Protein AF-A0A9D4VR54-F1 (afdb_monomer)

Nearest PDB structures (foldseek):
  7tm3-assembly1_7  TM=8.070E-01  e=7.022E-15  Canis lupus
  9c7v-assembly1_A  TM=7.787E-01  e=5.563E-13  Homo sapiens
  3uem-assembly1_A  TM=4.764E-01  e=2.485E+00  Homo sapiens
  3l49-assembly1_A  TM=5.455E-01  e=5.885E+00  Cereibacter sphaeroides 2.4.1
  6i7s-assembly2_B  TM=2.373E-01  e=6.819E-01  Homo sapiens

pLDDT: mean 86.11, std 10.99, range [38.94, 96.62]

Radius of gyration: 39.96 Å; Cα contacts (8 Å, |Δi|>4): 279; chains: 1; bounding box: 130×47×111 Å

InterPro domains:
  IPR016574 Nicalin [PTHR31826] (1-289)

Structure (mmCIF, N/CA/C/O backbone):
data_AF-A0A9D4VR54-F1
#
_entry.id   AF-A0A9D4VR54-F1
#
loop_
_atom_site.group_PDB
_atom_site.id
_atom_site.type_symbol
_atom_site.label_atom_id
_atom_site.label_alt_id
_atom_site.label_comp_id
_atom_site.label_asym_id
_atom_site.label_entity_id
_atom_site.label_seq_id
_atom_site.pdbx_PDB_ins_code
_atom_site.Cartn_x
_atom_site.Cartn_y
_atom_site.Cartn_z
_atom_site.occupancy
_atom_site.B_iso_or_equiv
_atom_site.auth_seq_id
_atom_site.auth_comp_id
_atom_site.auth_asym_id
_atom_site.auth_atom_id
_atom_site.pdbx_PDB_model_num
ATOM 1 N N . MET A 1 1 ? -17.770 -5.755 7.323 1.00 88.00 1 MET A N 1
ATOM 2 C CA . MET A 1 1 ? -16.325 -5.461 7.198 1.00 88.00 1 MET A CA 1
ATOM 3 C C . MET A 1 1 ? -15.959 -5.575 5.731 1.00 88.00 1 MET A C 1
ATOM 5 O O . MET A 1 1 ? -16.473 -6.475 5.082 1.00 88.00 1 MET A O 1
ATOM 9 N N . LEU A 1 2 ? -15.144 -4.661 5.207 1.00 91.94 2 LEU A N 1
ATOM 10 C CA . LEU A 1 2 ? -14.719 -4.661 3.807 1.00 91.94 2 LEU A CA 1
ATOM 11 C C . LEU A 1 2 ? -13.195 -4.563 3.754 1.00 91.94 2 LEU A C 1
ATOM 13 O O . LEU A 1 2 ? -12.615 -3.717 4.433 1.00 91.94 2 LEU A O 1
ATOM 17 N N . PHE A 1 3 ? -12.570 -5.419 2.950 1.00 93.44 3 PHE A N 1
ATOM 18 C CA . PHE A 1 3 ? -11.137 -5.380 2.678 1.00 93.44 3 PHE A CA 1
ATOM 19 C C . PHE A 1 3 ? -10.912 -4.767 1.298 1.00 93.44 3 PHE A C 1
ATOM 21 O O . PHE A 1 3 ? -11.533 -5.181 0.322 1.00 93.44 3 PHE A O 1
ATOM 28 N N . GLY A 1 4 ? -10.043 -3.761 1.224 1.00 92.56 4 GLY A N 1
ATOM 29 C CA . GLY A 1 4 ? -9.719 -3.070 -0.019 1.00 92.56 4 GLY A CA 1
ATOM 30 C C . GLY A 1 4 ? -8.230 -3.155 -0.312 1.00 92.56 4 GLY A C 1
ATOM 31 O O . GLY A 1 4 ? -7.418 -2.749 0.513 1.00 92.56 4 GLY A O 1
ATOM 32 N N . LEU A 1 5 ? -7.878 -3.651 -1.498 1.00 92.75 5 LEU A N 1
ATOM 33 C CA . LEU A 1 5 ? -6.525 -3.558 -2.041 1.00 92.75 5 LEU A CA 1
ATOM 34 C C . LEU A 1 5 ? -6.520 -2.488 -3.130 1.00 92.75 5 LEU A C 1
ATOM 36 O O . LEU A 1 5 ? -7.110 -2.665 -4.196 1.00 92.75 5 LEU A O 1
ATOM 40 N N . THR A 1 6 ? -5.877 -1.360 -2.849 1.00 91.69 6 THR A N 1
ATOM 41 C CA . THR A 1 6 ? -5.841 -0.202 -3.743 1.00 91.69 6 THR A CA 1
ATOM 42 C C . THR A 1 6 ? -4.469 -0.082 -4.402 1.00 91.69 6 THR A C 1
ATOM 44 O O . THR A 1 6 ? -3.418 -0.229 -3.779 1.00 91.69 6 THR A O 1
ATOM 47 N N . SER A 1 7 ? -4.456 0.184 -5.709 1.00 88.50 7 SER A N 1
ATOM 48 C CA . SER A 1 7 ? -3.219 0.474 -6.439 1.00 88.50 7 SER A CA 1
ATOM 49 C C . SER A 1 7 ? -2.891 1.969 -6.416 1.00 88.50 7 SER A C 1
ATOM 51 O O . SER A 1 7 ? -3.779 2.820 -6.352 1.00 88.50 7 SER A O 1
ATOM 53 N N . GLY A 1 8 ? -1.613 2.310 -6.578 1.00 86.75 8 GLY A N 1
ATOM 54 C CA . GLY A 1 8 ? -1.183 3.698 -6.757 1.00 86.75 8 GLY A CA 1
ATOM 55 C C . GLY A 1 8 ? -1.015 4.493 -5.463 1.00 86.75 8 GLY A C 1
ATOM 56 O O . GLY A 1 8 ? -1.175 5.712 -5.486 1.00 86.75 8 GLY A O 1
ATOM 57 N N . GLY A 1 9 ? -0.649 3.822 -4.365 1.00 87.94 9 GLY A N 1
ATOM 58 C CA . GLY A 1 9 ? -0.239 4.453 -3.104 1.00 87.94 9 GLY A CA 1
ATOM 59 C C . GLY A 1 9 ? 0.805 5.565 -3.290 1.00 87.94 9 GLY A C 1
ATOM 60 O O . GLY A 1 9 ? 0.503 6.717 -2.974 1.00 87.94 9 GLY A O 1
ATOM 61 N N . PRO A 1 10 ? 1.960 5.294 -3.937 1.00 86.88 10 PRO A N 1
ATOM 62 C CA . PRO A 1 10 ? 2.994 6.309 -4.176 1.00 86.88 10 PRO A CA 1
ATOM 63 C C . PRO A 1 10 ? 2.531 7.501 -5.030 1.00 86.88 10 PRO A C 1
ATOM 65 O O . PRO A 1 10 ? 3.118 8.580 -4.988 1.00 86.88 10 PRO A O 1
ATOM 68 N N . TYR A 1 11 ? 1.456 7.329 -5.801 1.00 87.50 11 TYR A N 1
ATOM 69 C CA . TYR A 1 11 ? 0.905 8.338 -6.704 1.00 87.50 11 TYR A CA 1
ATOM 70 C C . TYR A 1 11 ? -0.261 9.087 -6.046 1.00 87.50 11 TYR A C 1
ATOM 72 O O . TYR A 1 11 ? -1.337 9.219 -6.629 1.00 87.50 11 TYR A O 1
ATOM 80 N N . ASN A 1 12 ? -0.050 9.574 -4.817 1.00 89.25 12 ASN A N 1
ATOM 81 C CA . ASN A 1 12 ? -1.071 10.206 -3.971 1.00 89.25 12 ASN A CA 1
ATOM 82 C C . ASN A 1 12 ? -2.295 9.308 -3.717 1.00 89.25 12 ASN A C 1
ATOM 84 O O . ASN A 1 12 ? -3.413 9.818 -3.666 1.00 89.25 12 ASN A O 1
ATOM 88 N N . TYR A 1 13 ? -2.120 7.992 -3.570 1.00 91.38 13 TYR A N 1
ATOM 89 C CA . TYR A 1 13 ? -3.219 7.049 -3.303 1.00 91.38 13 TYR A CA 1
ATOM 90 C C . TYR A 1 13 ? -4.375 7.187 -4.305 1.00 91.38 13 TYR A C 1
ATOM 92 O O . TYR A 1 13 ? -5.553 7.255 -3.940 1.00 91.38 13 TYR A O 1
ATOM 100 N N . ASN A 1 14 ? -4.033 7.300 -5.593 1.00 90.19 14 ASN A N 1
ATOM 101 C CA . ASN A 1 14 ? -5.015 7.613 -6.629 1.00 90.19 14 ASN A CA 1
ATOM 102 C C . ASN A 1 14 ? -6.093 6.528 -6.755 1.00 90.19 14 ASN A C 1
ATOM 104 O O . ASN A 1 14 ? -7.259 6.860 -6.946 1.00 90.19 14 ASN A O 1
ATOM 108 N N . GLY A 1 15 ? -5.729 5.249 -6.595 1.00 90.88 15 GLY A N 1
ATOM 109 C CA . GLY A 1 15 ? -6.699 4.151 -6.607 1.00 90.88 15 GLY A CA 1
ATOM 110 C C . GLY A 1 15 ? -7.747 4.306 -5.509 1.00 90.88 15 GLY A C 1
ATOM 111 O O . GLY A 1 15 ? -8.938 4.268 -5.796 1.00 90.88 15 GLY A O 1
ATOM 112 N N . THR A 1 16 ? -7.322 4.595 -4.278 1.00 93.44 16 THR A N 1
ATOM 113 C CA . THR A 1 16 ? -8.221 4.855 -3.143 1.00 93.44 16 THR A CA 1
ATOM 114 C C . THR A 1 16 ? -9.112 6.063 -3.399 1.00 93.44 16 THR A C 1
ATOM 116 O O . THR A 1 16 ? -10.318 6.018 -3.167 1.00 93.44 16 THR A O 1
ATOM 119 N N . ARG A 1 17 ? -8.540 7.151 -3.926 1.00 92.00 17 ARG A N 1
ATOM 120 C CA . ARG A 1 17 ? -9.297 8.356 -4.280 1.00 92.00 17 ARG A CA 1
ATOM 121 C C . ARG A 1 17 ? -10.388 8.054 -5.307 1.00 92.00 17 ARG A C 1
ATOM 123 O O . ARG A 1 17 ? -11.521 8.488 -5.117 1.00 92.00 17 ARG A O 1
ATOM 130 N N . LYS A 1 18 ? -10.051 7.353 -6.388 1.00 91.56 18 LYS A N 1
ATOM 131 C CA . LYS A 1 18 ? -10.990 6.990 -7.455 1.00 91.56 18 LYS A CA 1
ATOM 132 C C . LYS A 1 18 ? -12.083 6.049 -6.956 1.00 91.56 18 LYS A C 1
ATOM 134 O O . LYS A 1 18 ? -13.262 6.344 -7.128 1.00 91.56 18 LYS A O 1
ATOM 139 N N . TRP A 1 19 ? -11.699 5.019 -6.205 1.00 92.25 19 TRP A N 1
ATOM 140 C CA . TRP A 1 19 ? -12.630 4.104 -5.554 1.00 92.25 19 TRP A CA 1
ATOM 141 C C . TRP A 1 19 ? -13.630 4.845 -4.653 1.00 92.25 19 TRP A C 1
ATOM 143 O O . TRP A 1 19 ? -14.838 4.679 -4.800 1.00 92.25 19 TRP A O 1
ATOM 153 N N . LEU A 1 20 ? -13.169 5.770 -3.807 1.00 92.31 20 LEU A N 1
ATOM 154 C CA . LEU A 1 20 ? -14.062 6.583 -2.972 1.00 92.31 20 LEU A CA 1
ATOM 155 C C . LEU A 1 20 ? -14.942 7.558 -3.773 1.00 92.31 20 LEU A C 1
ATOM 157 O O . LEU A 1 20 ? -16.039 7.915 -3.331 1.00 92.31 20 LEU A O 1
ATOM 161 N N . GLN A 1 21 ? -14.470 8.031 -4.927 1.00 90.38 21 GLN A N 1
ATOM 162 C CA . GLN A 1 21 ? -15.251 8.881 -5.828 1.00 90.38 21 GLN A CA 1
ATOM 163 C C . GLN A 1 21 ? -16.338 8.099 -6.566 1.00 90.38 21 GLN A C 1
ATOM 165 O O . GLN A 1 21 ? -17.380 8.686 -6.850 1.00 90.38 21 GLN A O 1
ATOM 170 N N . SER A 1 22 ? -16.123 6.804 -6.818 1.00 90.94 22 SER A N 1
ATOM 171 C CA . SER A 1 22 ? -17.111 5.919 -7.447 1.00 90.94 22 SER A CA 1
ATOM 172 C C . SER A 1 22 ? -18.373 5.734 -6.597 1.00 90.94 22 SER A C 1
ATOM 174 O O . SER A 1 22 ? -19.442 5.444 -7.128 1.00 90.94 22 SER A O 1
ATOM 176 N N . PHE A 1 23 ? -18.268 5.940 -5.282 1.00 90.00 23 PHE A N 1
ATOM 177 C CA . PHE A 1 23 ? -19.395 5.834 -4.370 1.00 90.00 23 PHE A CA 1
ATOM 178 C C . PHE A 1 23 ? -20.272 7.081 -4.349 1.00 90.00 23 PHE A C 1
ATOM 180 O O . PHE A 1 23 ? -19.794 8.220 -4.270 1.00 90.00 23 PHE A O 1
ATOM 187 N N . ASP A 1 24 ? -21.579 6.844 -4.278 1.00 89.62 24 ASP A N 1
ATOM 188 C CA . ASP A 1 24 ? -22.548 7.877 -3.945 1.00 89.62 24 ASP A CA 1
ATOM 189 C C . ASP A 1 24 ? -22.292 8.435 -2.542 1.00 89.62 24 ASP A C 1
ATOM 191 O O . ASP A 1 24 ? -21.805 7.750 -1.637 1.00 89.62 24 ASP A O 1
ATOM 195 N N . GLN A 1 25 ? -22.678 9.693 -2.328 1.00 88.12 25 GLN A N 1
ATOM 196 C CA . GLN A 1 25 ? -22.482 10.361 -1.042 1.00 88.12 25 GLN A CA 1
ATOM 197 C C . GLN A 1 25 ? -23.112 9.589 0.126 1.00 88.12 25 GLN A C 1
ATOM 199 O O . GLN A 1 25 ? -22.476 9.450 1.166 1.00 88.12 25 GLN A O 1
ATOM 204 N N . ARG A 1 26 ? -24.312 9.030 -0.067 1.00 90.12 26 ARG A N 1
ATOM 205 C CA . ARG A 1 26 ? -25.010 8.246 0.962 1.00 90.12 26 ARG A CA 1
ATOM 206 C C . ARG A 1 26 ? -24.209 7.021 1.399 1.00 90.12 26 ARG A C 1
ATOM 208 O O . ARG A 1 26 ? -24.179 6.694 2.578 1.00 90.12 26 ARG A O 1
ATOM 215 N N . LEU A 1 27 ? -23.557 6.353 0.449 1.00 89.56 27 LEU A N 1
ATOM 216 C CA . LEU A 1 27 ? -22.760 5.168 0.738 1.00 89.56 27 LEU A CA 1
ATOM 217 C C . LEU A 1 27 ? -21.445 5.548 1.426 1.00 89.56 27 LEU A C 1
ATOM 219 O O . LEU A 1 27 ? -21.041 4.882 2.372 1.00 89.56 27 LEU A O 1
ATOM 223 N N . ARG A 1 28 ? -20.829 6.678 1.056 1.00 89.44 28 ARG A N 1
ATOM 224 C CA . ARG A 1 28 ? -19.673 7.212 1.798 1.00 89.44 28 ARG A CA 1
ATOM 225 C C . ARG A 1 28 ? -20.006 7.548 3.249 1.00 89.44 28 ARG A C 1
ATOM 227 O O . ARG A 1 28 ? -19.198 7.283 4.128 1.00 89.44 28 ARG A O 1
ATOM 234 N N . GLU A 1 29 ? -21.178 8.124 3.495 1.00 88.25 29 GLU A N 1
ATOM 235 C CA . GLU A 1 29 ? -21.637 8.464 4.848 1.00 88.25 29 GLU A CA 1
ATOM 236 C C . GLU A 1 29 ? -21.982 7.225 5.686 1.00 88.25 29 GLU A C 1
ATOM 238 O O . GLU A 1 29 ? -21.930 7.303 6.908 1.00 88.25 29 GLU A O 1
ATOM 243 N N . SER A 1 30 ? -22.266 6.079 5.054 1.00 92.44 30 SER A N 1
ATOM 244 C CA . SER A 1 30 ? -22.438 4.799 5.759 1.00 92.44 30 SER A CA 1
ATOM 245 C C . SER A 1 30 ? -21.130 4.130 6.193 1.00 92.44 30 SER A C 1
ATOM 247 O O . SER A 1 30 ? -21.173 3.111 6.875 1.00 92.44 30 SER A O 1
ATOM 249 N N . ILE A 1 31 ? -19.969 4.665 5.798 1.00 91.94 31 ILE A N 1
ATOM 250 C CA . ILE A 1 31 ? -18.673 4.150 6.247 1.00 91.94 31 ILE A CA 1
ATOM 251 C C . ILE A 1 31 ? -18.365 4.759 7.615 1.00 91.94 31 ILE A C 1
ATOM 253 O O . ILE A 1 31 ? -18.017 5.939 7.704 1.00 91.94 31 ILE A O 1
ATOM 257 N N . ASP A 1 32 ? -18.440 3.940 8.664 1.00 91.44 32 ASP A N 1
ATOM 258 C CA . ASP A 1 32 ? -18.133 4.356 10.037 1.00 91.44 32 ASP A CA 1
ATOM 259 C C . ASP A 1 32 ? -16.687 4.861 10.155 1.00 91.44 32 ASP A C 1
ATOM 261 O O . ASP A 1 32 ? -16.422 6.015 10.522 1.00 91.44 32 ASP A O 1
ATOM 265 N N . TYR A 1 33 ? -15.735 4.007 9.775 1.00 93.25 33 TYR A N 1
ATOM 266 C CA . TYR A 1 33 ? -14.326 4.356 9.678 1.00 93.25 33 TYR A CA 1
ATOM 267 C C . TYR A 1 33 ? -13.547 3.395 8.765 1.00 93.25 33 TYR A C 1
ATOM 269 O O . TYR A 1 33 ? -14.023 2.316 8.418 1.00 93.25 33 TYR A O 1
ATOM 277 N N . ALA A 1 34 ? -12.326 3.784 8.389 1.00 94.81 34 ALA A N 1
ATOM 278 C CA . ALA A 1 34 ? -11.377 2.949 7.654 1.00 94.81 34 ALA A CA 1
ATOM 279 C C . ALA A 1 34 ? -10.013 2.883 8.362 1.00 94.81 34 ALA A C 1
ATOM 281 O O . ALA A 1 34 ? -9.522 3.887 8.883 1.00 94.81 34 ALA A O 1
ATOM 282 N N . ILE A 1 35 ? -9.380 1.711 8.345 1.00 95.44 35 ILE A N 1
ATOM 283 C CA . ILE A 1 35 ? -8.003 1.513 8.813 1.00 95.44 35 ILE A CA 1
ATOM 284 C C . ILE A 1 35 ? -7.141 1.213 7.589 1.00 95.44 35 ILE A C 1
ATOM 286 O O . ILE A 1 35 ? -7.413 0.272 6.850 1.00 95.44 35 ILE A O 1
ATOM 290 N N . CYS A 1 36 ? -6.118 2.031 7.374 1.00 95.81 36 CYS A N 1
ATOM 291 C CA . CYS A 1 36 ? -5.133 1.864 6.312 1.00 95.81 36 CYS A CA 1
ATOM 292 C C . CYS A 1 36 ? -3.832 1.336 6.927 1.00 95.81 36 CYS A C 1
ATOM 294 O O . CYS A 1 36 ? -3.468 1.733 8.035 1.00 95.81 36 CYS A O 1
ATOM 296 N N . LEU A 1 37 ? -3.114 0.477 6.212 1.00 94.88 37 LEU A N 1
ATOM 297 C CA . LEU A 1 37 ? -1.846 -0.089 6.668 1.00 94.88 37 LEU A CA 1
ATOM 298 C C . LEU A 1 37 ? -0.723 0.439 5.783 1.00 94.88 37 LEU A C 1
ATOM 300 O O . LEU A 1 37 ? -0.828 0.365 4.562 1.00 94.88 37 LEU A O 1
ATOM 304 N N . ASP A 1 38 ? 0.350 0.939 6.387 1.00 92.19 38 ASP A N 1
ATOM 305 C CA . ASP A 1 38 ? 1.530 1.371 5.643 1.00 92.19 38 ASP A CA 1
ATOM 306 C C . ASP A 1 38 ? 2.816 0.977 6.369 1.00 92.19 38 ASP A C 1
ATOM 308 O O . ASP A 1 38 ? 2.981 1.258 7.551 1.00 92.19 38 ASP A O 1
ATOM 312 N N . SER A 1 39 ? 3.755 0.367 5.646 1.00 89.50 39 SER A N 1
ATOM 313 C CA . SER A 1 39 ? 5.123 0.125 6.120 1.00 89.50 39 SER A CA 1
ATOM 314 C C . SER A 1 39 ? 5.192 -0.534 7.509 1.00 89.50 39 SER A C 1
ATOM 316 O O . SER A 1 39 ? 5.906 -0.080 8.387 1.00 89.50 39 SER A O 1
ATOM 318 N N . ILE A 1 40 ? 4.434 -1.615 7.718 1.00 92.00 40 ILE A N 1
ATOM 319 C CA . ILE A 1 40 ? 4.395 -2.406 8.970 1.00 92.00 40 ILE A CA 1
ATOM 320 C C . ILE A 1 40 ? 5.355 -3.613 8.935 1.00 92.00 40 ILE A C 1
ATOM 322 O O . ILE A 1 40 ? 5.115 -4.640 9.565 1.00 92.00 40 ILE A O 1
ATOM 326 N N . GLY A 1 41 ? 6.419 -3.524 8.131 1.00 87.12 41 GLY A N 1
ATOM 327 C CA . GLY A 1 41 ? 7.269 -4.665 7.777 1.00 87.12 41 GLY A CA 1
ATOM 328 C C . GLY A 1 41 ? 8.567 -4.810 8.574 1.00 87.12 41 GLY A C 1
ATOM 329 O O . GLY A 1 41 ? 9.140 -5.900 8.559 1.00 87.12 41 GLY A O 1
ATOM 330 N N . SER A 1 42 ? 9.048 -3.755 9.241 1.00 87.12 42 SER A N 1
ATOM 331 C CA . SER A 1 42 ? 10.374 -3.744 9.880 1.00 87.12 42 SER A CA 1
ATOM 332 C C . SER A 1 42 ? 10.367 -3.287 11.344 1.00 87.12 42 SER A C 1
ATOM 334 O O . SER A 1 42 ? 11.419 -3.288 11.983 1.00 87.12 42 SER A O 1
ATOM 336 N N . TRP A 1 43 ? 9.202 -2.960 11.899 1.00 87.31 43 TRP A N 1
ATOM 337 C CA . TRP A 1 43 ? 9.107 -2.369 13.228 1.00 87.31 43 TRP A CA 1
ATOM 338 C C . TRP A 1 43 ? 9.541 -3.329 14.342 1.00 87.31 43 TRP A C 1
ATOM 340 O O . TRP A 1 43 ? 9.309 -4.547 14.316 1.00 87.31 43 TRP A O 1
ATOM 350 N N . GLU A 1 44 ? 10.155 -2.745 15.367 1.00 83.25 44 GLU A N 1
ATOM 351 C CA . GLU A 1 44 ? 10.589 -3.471 16.555 1.00 83.25 44 GLU A CA 1
ATOM 352 C C . GLU A 1 44 ? 9.499 -3.459 17.626 1.00 83.25 44 GLU A C 1
ATOM 354 O O . GLU A 1 44 ? 8.860 -4.494 17.839 1.00 83.25 44 GLU A O 1
ATOM 359 N N . ASN A 1 45 ? 9.272 -2.295 18.251 1.00 86.19 45 ASN A N 1
ATOM 360 C CA . ASN A 1 45 ? 8.420 -2.151 19.439 1.00 86.19 45 ASN A CA 1
ATOM 361 C C . ASN A 1 45 ? 7.443 -0.967 19.387 1.00 86.19 45 ASN A C 1
ATOM 363 O O . ASN A 1 45 ? 6.582 -0.870 20.258 1.00 86.19 45 ASN A O 1
ATOM 367 N N . GLU A 1 46 ? 7.568 -0.068 18.409 1.00 91.50 46 GLU A N 1
ATOM 368 C CA . GLU A 1 46 ? 6.744 1.140 18.315 1.00 91.50 46 GLU A CA 1
ATOM 369 C C . GLU A 1 46 ? 5.969 1.177 17.000 1.00 91.50 46 GLU A C 1
ATOM 371 O O . GLU A 1 46 ? 6.521 0.935 15.926 1.00 91.50 46 GLU A O 1
ATOM 376 N N . LEU A 1 47 ? 4.687 1.519 17.094 1.00 94.00 47 LEU A N 1
ATOM 377 C CA . LEU A 1 47 ? 3.806 1.763 15.961 1.00 94.00 47 LEU A CA 1
ATOM 378 C C . LEU A 1 47 ? 3.070 3.087 16.149 1.00 94.00 47 LEU A C 1
ATOM 380 O O . LEU A 1 47 ? 2.753 3.503 17.264 1.00 94.00 47 LEU A O 1
ATOM 384 N N . TRP A 1 48 ? 2.763 3.741 15.037 1.00 95.12 48 TRP A N 1
ATOM 385 C CA . TRP A 1 48 ? 2.099 5.035 15.000 1.00 95.12 48 TRP A CA 1
ATOM 386 C C . TRP A 1 48 ? 0.753 4.914 14.296 1.00 95.12 48 TRP A C 1
ATOM 388 O O . TRP A 1 48 ? 0.661 4.438 13.165 1.00 95.12 48 TRP A O 1
ATOM 398 N N . ILE A 1 49 ? -0.297 5.394 14.953 1.00 95.88 49 ILE A N 1
ATOM 399 C CA . ILE A 1 49 ? -1.611 5.606 14.357 1.00 95.88 49 ILE A CA 1
ATOM 400 C C . ILE A 1 49 ? -1.691 7.073 13.940 1.00 95.88 49 ILE A C 1
ATOM 402 O O . ILE A 1 49 ? -1.791 7.978 14.772 1.00 95.88 49 ILE A O 1
ATOM 406 N N . HIS A 1 50 ? -1.643 7.312 12.634 1.00 95.69 50 HIS A N 1
ATOM 407 C CA . HIS A 1 50 ? -1.770 8.636 12.037 1.00 95.69 50 HIS A CA 1
ATOM 408 C C . HIS A 1 50 ? -3.225 8.943 11.733 1.00 95.69 50 HIS A C 1
ATOM 410 O O . HIS A 1 50 ? -3.918 8.149 11.093 1.00 95.69 50 HIS A O 1
ATOM 416 N N . VAL A 1 51 ? -3.681 10.114 12.173 1.00 95.50 51 VAL A N 1
ATOM 417 C CA . VAL A 1 51 ? -5.079 10.517 12.045 1.00 95.50 51 VAL A CA 1
ATOM 418 C C . VAL A 1 51 ? -5.198 11.978 11.629 1.00 95.50 51 VAL A C 1
ATOM 420 O O . VAL A 1 51 ? -4.471 12.851 12.104 1.00 95.50 51 VAL A O 1
ATOM 423 N N . SER A 1 52 ? -6.166 12.247 10.754 1.00 93.25 52 SER A N 1
ATOM 424 C CA . SER A 1 52 ? -6.453 13.592 10.240 1.00 93.25 52 SER A CA 1
ATOM 425 C C . SER A 1 52 ? -7.592 14.315 10.963 1.00 93.25 52 SER A C 1
ATOM 427 O O . SER A 1 52 ? -7.620 15.546 11.012 1.00 93.25 52 SER A O 1
ATOM 429 N N . LYS A 1 53 ? -8.567 13.558 11.479 1.00 91.75 53 LYS A N 1
ATOM 430 C CA . LYS A 1 53 ? -9.676 14.075 12.291 1.00 91.75 53 LYS A CA 1
ATOM 431 C C . LYS A 1 53 ? -9.236 14.203 13.758 1.00 91.75 53 LYS A C 1
ATOM 433 O O . LYS A 1 53 ? -8.334 13.481 14.180 1.00 91.75 53 LYS A O 1
ATOM 438 N N . PRO A 1 54 ? -9.867 15.095 14.543 1.00 90.19 54 PRO A N 1
ATOM 439 C CA . PRO A 1 54 ? -9.489 15.286 15.935 1.00 90.19 54 PRO A CA 1
ATOM 440 C C . PRO A 1 54 ? -9.651 13.988 16.743 1.00 90.19 54 PRO A C 1
ATOM 442 O O . PRO A 1 54 ? -10.607 13.240 16.510 1.00 90.19 54 PRO A O 1
ATOM 445 N N . PRO A 1 55 ? -8.775 13.756 17.737 1.00 84.25 55 PRO A N 1
ATOM 446 C CA . PRO A 1 55 ? -8.799 12.558 18.581 1.00 84.25 55 PRO A CA 1
ATOM 447 C C . PRO A 1 55 ? -10.045 12.469 19.476 1.00 84.25 55 PRO A C 1
ATOM 449 O O . PRO A 1 55 ? -10.291 11.454 20.113 1.00 84.25 55 PRO A O 1
ATOM 452 N N . GLU A 1 56 ? -10.850 13.530 19.536 1.00 87.44 56 GLU A N 1
ATOM 453 C CA . GLU A 1 56 ? -12.115 13.557 20.271 1.00 87.44 56 GLU A CA 1
ATOM 454 C C . GLU A 1 56 ? -13.209 12.699 19.624 1.00 87.44 56 GLU A C 1
ATOM 456 O O . GLU A 1 56 ? -14.166 12.326 20.303 1.00 87.44 56 GLU A O 1
ATOM 461 N N . ASN A 1 57 ? -13.064 12.371 18.337 1.00 90.94 57 ASN A N 1
ATOM 462 C CA . ASN A 1 57 ? -14.012 11.546 17.601 1.00 90.94 57 ASN A CA 1
ATOM 463 C C . ASN A 1 57 ? -14.131 10.146 18.228 1.00 90.94 57 ASN A C 1
ATOM 465 O O . ASN A 1 57 ? -13.121 9.482 18.461 1.00 90.94 57 ASN A O 1
ATOM 469 N N . ALA A 1 58 ? -15.367 9.688 18.443 1.00 91.44 58 ALA A N 1
ATOM 470 C CA . ALA A 1 58 ? -15.661 8.394 19.055 1.00 91.44 58 ALA A CA 1
ATOM 471 C C . ALA A 1 58 ? -14.981 7.221 18.330 1.00 91.44 58 ALA A C 1
ATOM 473 O O . ALA A 1 58 ? -14.365 6.386 18.983 1.00 91.44 58 ALA A O 1
ATOM 474 N N . PHE A 1 59 ? -14.998 7.206 16.994 1.00 91.50 59 PHE A N 1
ATOM 475 C CA . PHE A 1 59 ? -14.383 6.128 16.214 1.00 91.50 59 PHE A CA 1
ATOM 476 C C . PHE A 1 59 ? -12.862 6.083 16.378 1.00 91.50 59 PHE A C 1
ATOM 478 O O . PHE A 1 59 ? -12.276 5.012 16.436 1.00 91.50 59 PHE A O 1
ATOM 485 N N . ILE A 1 60 ? -12.205 7.241 16.485 1.00 92.50 60 ILE A N 1
ATOM 486 C CA . ILE A 1 60 ? -10.746 7.300 16.651 1.00 92.50 60 ILE A CA 1
ATOM 487 C C . ILE A 1 60 ? -10.347 6.831 18.047 1.00 92.50 60 ILE A C 1
ATOM 489 O O . ILE A 1 60 ? -9.363 6.108 18.180 1.00 92.50 60 ILE A O 1
ATOM 493 N N . LYS A 1 61 ? -11.120 7.209 19.072 1.00 92.50 61 LYS A N 1
ATOM 494 C CA . LYS A 1 61 ? -10.924 6.700 20.434 1.00 92.50 61 LYS A CA 1
ATOM 495 C C . LYS A 1 61 ? -11.077 5.190 20.480 1.00 92.50 61 LYS A C 1
ATOM 497 O O . LYS A 1 61 ? -10.202 4.530 21.014 1.00 92.50 61 LYS A O 1
ATOM 502 N N . GLN A 1 62 ? -12.121 4.666 19.843 1.00 90.62 62 GLN A N 1
ATOM 503 C CA . GLN A 1 62 ? -12.364 3.232 19.778 1.00 90.62 62 GLN A CA 1
ATOM 504 C C . GLN A 1 62 ? -11.210 2.492 19.089 1.00 90.62 62 GLN A C 1
ATOM 506 O O . GLN A 1 62 ? -10.667 1.557 19.663 1.00 90.62 62 GLN A O 1
ATOM 511 N N . ILE A 1 63 ? -10.753 2.967 17.922 1.00 92.00 63 ILE A N 1
ATOM 512 C CA . ILE A 1 63 ? -9.577 2.398 17.242 1.00 92.00 63 ILE A CA 1
ATOM 513 C C . ILE A 1 63 ? -8.356 2.431 18.169 1.00 92.00 63 ILE A C 1
ATOM 515 O O . ILE A 1 63 ? -7.652 1.437 18.298 1.00 92.00 63 ILE A O 1
ATOM 519 N N . LEU A 1 64 ? -8.087 3.559 18.829 1.00 92.31 64 LEU A N 1
ATOM 520 C CA . LEU A 1 64 ? -6.931 3.668 19.713 1.00 92.31 64 LEU A CA 1
ATOM 521 C C . LEU A 1 64 ? -7.035 2.717 20.913 1.00 92.31 64 LEU A C 1
ATOM 523 O O . LEU A 1 64 ? -6.055 2.068 21.247 1.00 92.31 64 LEU A O 1
ATOM 527 N N . GLU A 1 65 ? -8.198 2.607 21.548 1.00 91.38 65 GLU A N 1
ATOM 528 C CA . GLU A 1 65 ? -8.432 1.703 22.680 1.00 91.38 65 GLU A CA 1
ATOM 529 C C . GLU A 1 65 ? -8.272 0.228 22.272 1.00 91.38 65 GLU A C 1
ATOM 531 O O . GLU A 1 65 ? -7.592 -0.544 22.960 1.00 91.38 65 GLU A O 1
ATOM 536 N N . ASP A 1 66 ? -8.827 -0.154 21.119 1.00 90.44 66 ASP A N 1
ATOM 537 C CA . ASP A 1 66 ? -8.745 -1.513 20.578 1.00 90.44 66 ASP A CA 1
ATOM 538 C C . ASP A 1 66 ? -7.296 -1.897 20.241 1.00 90.44 66 ASP A C 1
ATOM 540 O O . ASP A 1 66 ? -6.839 -2.987 20.593 1.00 90.44 66 ASP A O 1
ATOM 544 N N . PHE A 1 67 ? -6.537 -0.997 19.611 1.00 92.25 67 PHE A N 1
ATOM 545 C CA . PHE A 1 67 ? -5.135 -1.249 19.277 1.00 92.25 67 PHE A CA 1
ATOM 546 C C . PHE A 1 67 ? -4.216 -1.181 20.495 1.00 92.25 67 PHE A C 1
ATOM 548 O O . PHE A 1 67 ? -3.387 -2.071 20.663 1.00 92.25 67 PHE A O 1
ATOM 555 N N . SER A 1 68 ? -4.360 -0.182 21.367 1.00 92.00 68 SER A N 1
ATOM 556 C CA . SER A 1 68 ? -3.501 -0.032 22.547 1.00 92.00 68 SER A CA 1
ATOM 557 C C . SER A 1 68 ? -3.675 -1.183 23.529 1.00 92.00 68 SER A C 1
ATOM 559 O O . SER A 1 68 ? -2.690 -1.681 24.062 1.00 92.00 68 SER A O 1
ATOM 561 N N . SER A 1 69 ? -4.904 -1.659 23.736 1.00 90.19 69 SER A N 1
ATOM 562 C CA . SER A 1 69 ? -5.144 -2.775 24.655 1.00 90.19 69 SER A CA 1
ATOM 563 C C . SER A 1 69 ? -4.516 -4.088 24.179 1.00 90.19 69 SER A C 1
ATOM 565 O O . SER A 1 69 ? -3.943 -4.812 24.987 1.00 90.19 69 SER A O 1
ATOM 567 N N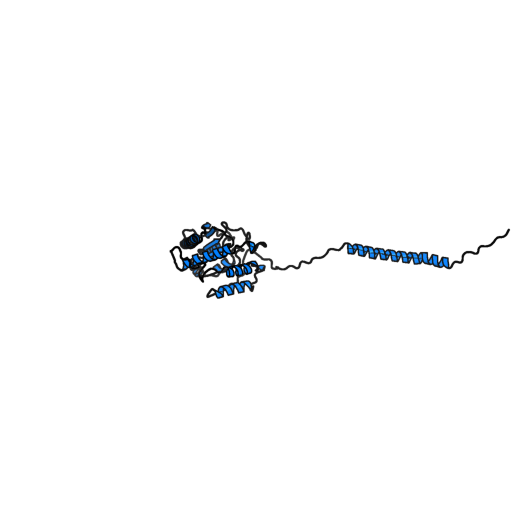 . VAL A 1 70 ? -4.574 -4.382 22.877 1.00 90.44 70 VAL A N 1
ATOM 568 C CA . VAL A 1 70 ? -3.915 -5.564 22.295 1.00 90.44 70 VAL A CA 1
ATOM 569 C C . VAL A 1 70 ? -2.399 -5.368 22.232 1.00 90.44 70 VAL A C 1
ATOM 571 O O . VAL A 1 70 ? -1.635 -6.301 22.471 1.00 90.44 70 VAL A O 1
ATOM 574 N N . ALA A 1 71 ? -1.940 -4.148 21.957 1.00 90.75 71 ALA A N 1
ATOM 575 C CA . ALA A 1 71 ? -0.521 -3.826 21.939 1.00 90.75 71 ALA A CA 1
ATOM 576 C C . ALA A 1 71 ? 0.125 -4.004 23.322 1.00 90.75 71 ALA A C 1
ATOM 578 O O . ALA A 1 71 ? 1.200 -4.592 23.400 1.00 90.75 71 ALA A O 1
ATOM 579 N N . GLU A 1 72 ? -0.552 -3.606 24.407 1.00 89.81 72 GLU A N 1
ATOM 580 C CA . GLU A 1 72 ? -0.109 -3.868 25.786 1.00 89.81 72 GLU A CA 1
ATOM 581 C C . GLU A 1 72 ? 0.101 -5.368 26.047 1.00 89.81 72 GLU A C 1
ATOM 583 O O . GLU A 1 72 ? 1.110 -5.753 26.638 1.00 89.81 72 GLU A O 1
ATOM 588 N N . GLU A 1 73 ? -0.808 -6.224 25.570 1.00 87.12 73 GLU A N 1
ATOM 589 C CA . GLU A 1 73 ? -0.700 -7.684 25.715 1.00 87.12 73 GLU A CA 1
ATOM 590 C C . GLU A 1 73 ? 0.462 -8.273 24.897 1.00 87.12 73 GLU A C 1
ATOM 592 O O . GLU A 1 73 ? 1.095 -9.241 25.320 1.00 87.12 73 GLU A O 1
ATOM 597 N N . LEU A 1 74 ? 0.770 -7.676 23.744 1.00 86.44 74 LEU A N 1
ATOM 598 C CA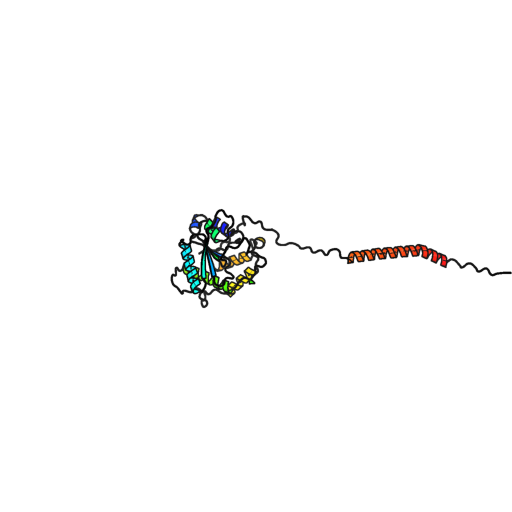 . LEU A 1 74 ? 1.880 -8.078 22.875 1.00 86.44 74 LEU A CA 1
ATOM 599 C C . LEU A 1 74 ? 3.222 -7.416 23.245 1.00 86.44 74 LEU A C 1
ATOM 601 O O . LEU A 1 74 ? 4.239 -7.737 22.628 1.00 86.44 74 LEU A O 1
ATOM 605 N N . GLY A 1 75 ? 3.248 -6.512 24.231 1.00 88.06 75 GLY A N 1
ATOM 606 C CA . GLY A 1 75 ? 4.448 -5.772 24.637 1.00 88.06 75 GLY A CA 1
ATOM 607 C C . GLY A 1 75 ? 4.887 -4.692 23.639 1.00 88.06 75 GLY A C 1
ATOM 608 O O . GLY A 1 75 ? 6.075 -4.395 23.535 1.00 88.06 75 GLY A O 1
ATOM 609 N N . VAL A 1 76 ? 3.942 -4.125 22.891 1.00 90.06 76 VAL A N 1
ATOM 610 C CA . VAL A 1 76 ? 4.152 -3.130 21.830 1.00 90.06 76 VAL A CA 1
ATOM 611 C C . VAL A 1 76 ? 3.582 -1.785 22.268 1.00 90.06 76 VAL A C 1
ATOM 613 O O . VAL A 1 76 ? 2.534 -1.725 22.906 1.00 90.06 76 VAL A O 1
ATOM 616 N N . GLN A 1 77 ? 4.242 -0.689 21.902 1.00 91.50 77 GLN A N 1
ATOM 617 C CA . GLN A 1 77 ? 3.729 0.658 22.135 1.00 91.50 77 GLN A CA 1
ATOM 618 C C . GLN A 1 77 ? 3.056 1.197 20.874 1.00 91.50 77 GLN A C 1
ATOM 620 O O . GLN A 1 77 ? 3.658 1.241 19.801 1.00 91.50 77 GLN A O 1
ATOM 625 N N . VAL A 1 78 ? 1.803 1.631 21.014 1.00 92.94 78 VAL A N 1
ATOM 626 C CA . VAL A 1 78 ? 1.039 2.269 19.939 1.00 92.94 78 VAL A CA 1
ATOM 627 C C . VAL A 1 78 ? 0.807 3.730 20.297 1.00 92.94 78 VAL A C 1
ATOM 629 O O . VAL A 1 78 ? 0.134 4.052 21.274 1.00 92.94 78 VAL A O 1
ATOM 632 N N . ASN A 1 79 ? 1.362 4.621 19.483 1.00 93.69 79 ASN A N 1
ATOM 633 C CA . ASN A 1 79 ? 1.294 6.062 19.678 1.00 93.69 79 ASN A CA 1
ATOM 634 C C . ASN A 1 79 ? 0.310 6.704 18.697 1.00 93.69 79 ASN A C 1
ATOM 636 O O . ASN A 1 79 ? 0.234 6.324 17.530 1.00 93.69 79 ASN A O 1
ATOM 640 N N . LEU A 1 80 ? -0.410 7.736 19.140 1.00 94.44 80 LEU A N 1
ATOM 641 C CA . LEU A 1 80 ? -1.319 8.498 18.283 1.00 94.44 80 LEU A CA 1
ATOM 642 C C . LEU A 1 80 ? -0.640 9.770 17.768 1.00 94.44 80 LEU A C 1
ATOM 644 O O . LEU A 1 80 ? -0.174 10.597 18.553 1.00 94.44 80 LEU A O 1
ATOM 648 N N . LYS A 1 81 ? -0.671 9.986 16.451 1.00 94.69 81 LYS A N 1
ATOM 649 C CA . LYS A 1 81 ? -0.218 11.228 15.822 1.00 94.69 81 LYS A CA 1
ATOM 650 C C . LYS A 1 81 ? -1.350 11.890 15.048 1.00 94.69 81 LYS A C 1
ATOM 652 O O . LYS A 1 81 ? -1.802 11.401 14.016 1.00 94.69 81 LYS A O 1
ATOM 657 N N . HIS A 1 82 ? -1.785 13.049 15.534 1.00 93.69 82 HIS A N 1
ATOM 658 C CA . HIS A 1 82 ? -2.806 13.853 14.872 1.00 93.69 82 HIS A CA 1
ATOM 659 C C . HIS A 1 82 ? -2.171 14.942 14.000 1.00 93.69 82 HIS A C 1
ATOM 661 O O . HIS A 1 82 ? -1.369 15.747 14.479 1.00 93.69 82 HIS A O 1
ATOM 667 N N . LYS A 1 83 ? -2.561 15.000 12.722 1.00 91.88 83 LYS A N 1
ATOM 668 C CA . LYS A 1 83 ? -2.137 16.040 11.777 1.00 91.88 83 LYS A CA 1
ATOM 669 C C . LYS A 1 83 ? -3.330 16.538 10.973 1.00 91.88 83 LYS A C 1
ATOM 671 O O . LYS A 1 83 ? -3.903 15.807 10.176 1.00 91.88 83 LYS A O 1
ATOM 676 N N . LYS A 1 84 ? -3.652 17.825 11.104 1.00 89.31 84 LYS A N 1
ATOM 677 C CA . LYS A 1 84 ? -4.705 18.446 10.293 1.00 89.31 84 LYS A CA 1
ATOM 678 C C . LYS A 1 84 ? -4.289 18.491 8.819 1.00 89.31 84 LYS A C 1
ATOM 680 O O . LYS A 1 84 ? -3.213 18.991 8.487 1.00 89.31 84 LYS A O 1
ATOM 685 N N . ILE A 1 85 ? -5.162 18.013 7.936 1.00 88.00 85 ILE A N 1
ATOM 686 C CA . ILE A 1 85 ? -4.926 18.041 6.489 1.00 88.00 85 ILE A CA 1
ATOM 687 C C . ILE A 1 85 ? -5.125 19.440 5.911 1.00 88.00 85 ILE A C 1
ATOM 689 O O . ILE A 1 85 ? -6.041 20.171 6.293 1.00 88.00 85 ILE A O 1
ATOM 693 N N . ASN A 1 86 ? -4.286 19.790 4.939 1.00 88.44 86 ASN A N 1
ATOM 694 C CA . ASN A 1 86 ? -4.501 20.957 4.098 1.00 88.44 86 ASN A CA 1
ATOM 695 C C . ASN A 1 86 ? -5.174 20.523 2.788 1.00 88.44 86 ASN A C 1
ATOM 697 O O . ASN A 1 86 ? -4.536 19.905 1.940 1.00 88.44 86 ASN A O 1
ATOM 701 N N . ILE A 1 87 ? -6.456 20.857 2.626 1.00 86.06 87 ILE A N 1
ATOM 702 C CA . ILE A 1 87 ? -7.271 20.454 1.466 1.00 86.06 87 ILE A CA 1
ATOM 703 C C . ILE A 1 87 ? -6.758 21.089 0.164 1.00 86.06 87 ILE A C 1
ATOM 705 O O . ILE A 1 87 ? -6.908 20.493 -0.898 1.00 86.06 87 ILE A O 1
ATOM 709 N N . SER A 1 88 ? -6.128 22.268 0.231 1.00 87.31 88 SER A N 1
ATOM 710 C CA . SER A 1 88 ? -5.589 22.934 -0.962 1.00 87.31 88 SER A CA 1
ATOM 711 C C . SER A 1 88 ? -4.304 22.295 -1.483 1.00 87.31 88 SER A C 1
ATOM 713 O O . SER A 1 88 ? -3.941 22.508 -2.637 1.00 87.31 88 SER A O 1
ATOM 715 N N . ASN A 1 89 ? -3.614 21.499 -0.662 1.00 87.38 89 ASN A N 1
ATOM 716 C CA . ASN A 1 89 ? -2.424 20.793 -1.107 1.00 87.38 89 ASN A CA 1
ATOM 717 C C . ASN A 1 89 ? -2.832 19.644 -2.041 1.00 87.38 89 ASN A C 1
ATOM 719 O O . ASN A 1 89 ? -3.671 18.817 -1.690 1.00 87.38 89 ASN A O 1
ATOM 723 N N . SER A 1 90 ? -2.239 19.557 -3.229 1.00 85.06 90 SER A N 1
ATOM 724 C CA . SER A 1 90 ? -2.489 18.441 -4.148 1.00 85.06 90 SER A CA 1
ATOM 725 C C . SER A 1 90 ? -1.898 17.129 -3.632 1.00 85.06 90 SER A C 1
ATOM 727 O O . SER A 1 90 ? -2.457 16.062 -3.888 1.00 85.06 90 SER A O 1
ATOM 729 N N . ARG A 1 91 ? -0.800 17.207 -2.873 1.00 88.00 91 ARG A N 1
ATOM 730 C CA . ARG A 1 91 ? -0.096 16.051 -2.333 1.00 88.00 91 ARG A CA 1
ATOM 731 C C . ARG A 1 91 ? -0.854 15.431 -1.165 1.00 88.00 91 ARG A C 1
ATOM 733 O O . ARG A 1 91 ? -1.336 16.138 -0.278 1.00 88.00 91 ARG A O 1
ATOM 740 N N . VAL A 1 92 ? -0.869 14.103 -1.150 1.00 90.19 92 VAL A N 1
ATOM 741 C CA . VAL A 1 92 ? -1.369 13.297 -0.040 1.00 90.19 92 VAL A CA 1
ATOM 742 C C . VAL A 1 92 ? -0.257 12.391 0.457 1.00 90.19 92 VAL A C 1
ATOM 744 O O . VAL A 1 92 ? 0.314 11.634 -0.322 1.00 90.19 92 VAL A O 1
ATOM 747 N N . ALA A 1 93 ? 0.075 12.510 1.741 1.00 89.25 93 ALA A N 1
ATOM 748 C CA . ALA A 1 93 ? 1.163 11.742 2.341 1.00 89.25 93 ALA A CA 1
ATOM 749 C C . ALA A 1 93 ? 0.709 10.365 2.833 1.00 89.25 93 ALA A C 1
ATOM 751 O O . ALA A 1 93 ? 1.423 9.383 2.656 1.00 89.25 93 ALA A O 1
ATOM 752 N N . TRP A 1 94 ? -0.499 10.292 3.389 1.00 93.19 94 TRP A N 1
ATOM 753 C CA . TRP A 1 94 ? -1.070 9.071 3.945 1.00 93.19 94 TRP A CA 1
ATOM 754 C C . TRP A 1 94 ? -2.408 8.736 3.303 1.00 93.19 94 TRP A C 1
ATOM 756 O O . TRP A 1 94 ? -3.194 9.633 2.999 1.00 93.19 94 TRP A O 1
ATOM 766 N N . GLU A 1 95 ? -2.715 7.447 3.179 1.00 94.62 95 GLU A N 1
ATOM 767 C CA . GLU A 1 95 ? -3.959 6.995 2.552 1.00 94.62 95 GLU A CA 1
ATOM 768 C C . GLU A 1 95 ? -5.211 7.540 3.259 1.00 94.62 95 GLU A C 1
ATOM 770 O O . GLU A 1 95 ? -6.145 8.011 2.605 1.00 94.62 95 GLU A O 1
ATOM 775 N N . HIS A 1 96 ? -5.205 7.583 4.598 1.00 95.06 96 HIS A N 1
ATOM 776 C CA . HIS A 1 96 ? -6.330 8.078 5.398 1.00 95.06 96 HIS A CA 1
ATOM 777 C C . HIS A 1 96 ? -6.686 9.556 5.122 1.00 95.06 96 HIS A C 1
ATOM 779 O O . HIS A 1 96 ? -7.810 9.996 5.399 1.00 95.06 96 HIS A O 1
ATOM 785 N N . GLU A 1 97 ? -5.764 10.347 4.562 1.00 94.56 97 GLU A N 1
ATOM 786 C CA . GLU A 1 97 ? -6.047 11.730 4.171 1.00 94.56 97 GLU A CA 1
ATOM 787 C C . GLU A 1 97 ? -7.022 11.776 2.976 1.00 94.56 97 GLU A C 1
ATOM 789 O O . GLU A 1 97 ? -7.837 12.700 2.908 1.00 94.56 97 GLU A O 1
ATOM 794 N N . GLN A 1 98 ? -7.013 10.779 2.070 1.00 93.94 98 GLN A N 1
ATOM 795 C CA . GLN A 1 98 ? -7.993 10.690 0.972 1.00 93.94 98 GLN A CA 1
ATOM 796 C C . GLN A 1 98 ? -9.414 10.483 1.502 1.00 93.94 98 GLN A C 1
ATOM 798 O O . GLN A 1 98 ? -10.342 11.180 1.088 1.00 93.94 98 GLN A O 1
ATOM 803 N N . PHE A 1 99 ? -9.576 9.588 2.478 1.00 94.38 99 PHE A N 1
ATOM 804 C CA . PHE A 1 99 ? -10.846 9.383 3.179 1.00 94.38 99 PHE A CA 1
ATOM 805 C C . PHE A 1 99 ? -11.312 10.668 3.872 1.00 94.38 99 PHE A C 1
ATOM 807 O O . PHE A 1 99 ? -12.467 11.081 3.740 1.00 94.38 99 PHE A O 1
ATOM 814 N N . SER A 1 100 ? -10.386 11.359 4.537 1.00 92.88 100 SER A N 1
ATOM 815 C CA . SER A 1 100 ? -10.678 12.588 5.277 1.00 92.88 100 SER A CA 1
ATOM 816 C C . SER A 1 100 ? -11.110 13.747 4.370 1.00 92.88 100 SER A C 1
ATOM 818 O O . SER A 1 100 ? -11.995 14.517 4.751 1.00 92.88 100 SER A O 1
ATOM 820 N N . ARG A 1 101 ? -10.571 13.852 3.144 1.00 92.19 101 ARG A N 1
ATOM 821 C CA . ARG A 1 101 ? -11.035 14.819 2.124 1.00 92.19 101 ARG A CA 1
ATOM 822 C C . ARG A 1 101 ? -12.499 14.609 1.739 1.00 92.19 101 ARG A C 1
ATOM 824 O O . ARG A 1 101 ? -13.198 15.579 1.459 1.00 92.19 101 ARG A O 1
ATOM 831 N N . LEU A 1 102 ? -12.969 13.363 1.768 1.00 91.25 102 LEU A N 1
ATOM 832 C CA . LEU A 1 102 ? -14.356 12.980 1.491 1.00 91.25 102 LEU A CA 1
ATOM 833 C C . LEU A 1 102 ? -15.197 12.819 2.766 1.00 91.25 102 LEU A C 1
ATOM 835 O O . LEU A 1 102 ? -16.270 12.227 2.727 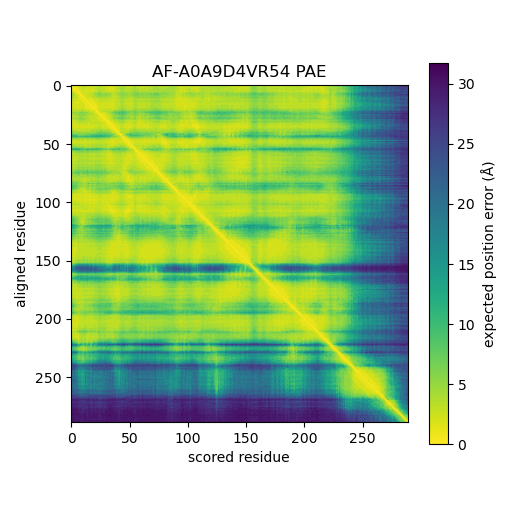1.00 91.25 102 LEU A O 1
ATOM 839 N N . ARG A 1 103 ? -14.734 13.395 3.885 1.00 90.38 103 ARG A N 1
ATOM 840 C CA . ARG A 1 103 ? -15.402 13.417 5.199 1.00 90.38 103 ARG A CA 1
ATOM 841 C C . ARG A 1 103 ? -15.572 12.048 5.869 1.00 90.38 103 ARG A C 1
ATOM 843 O O . ARG A 1 103 ? -16.187 11.986 6.933 1.00 90.38 103 ARG A O 1
ATOM 850 N N . VAL A 1 104 ? -14.945 10.994 5.358 1.00 92.94 104 VAL A N 1
ATOM 851 C CA . VAL A 1 104 ? -14.909 9.669 5.996 1.00 92.94 104 VAL A CA 1
ATOM 852 C C . VAL A 1 104 ? -13.855 9.664 7.109 1.00 92.94 104 VAL A C 1
ATOM 854 O O . VAL A 1 104 ? -12.823 10.330 7.007 1.00 92.94 104 VAL A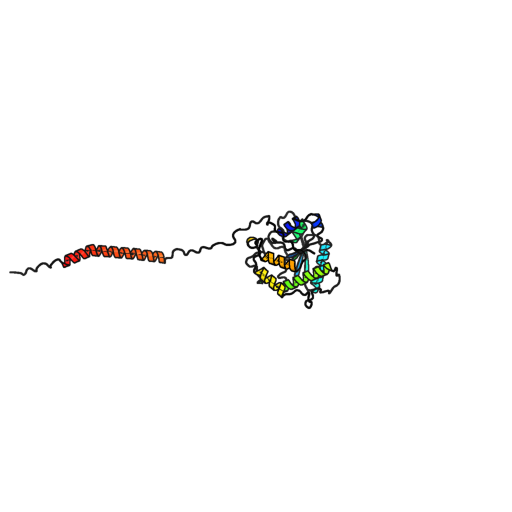 O 1
ATOM 857 N N . THR A 1 105 ? -14.137 9.000 8.231 1.00 93.75 105 THR A N 1
ATOM 858 C CA . THR A 1 105 ? -13.160 8.856 9.325 1.00 93.75 105 THR A CA 1
ATOM 859 C C . THR A 1 105 ? -12.158 7.770 8.957 1.00 93.75 105 THR A C 1
ATOM 861 O O . THR A 1 105 ? -12.560 6.685 8.561 1.00 93.75 105 THR A O 1
ATOM 864 N N . ALA A 1 106 ? -10.860 8.036 9.065 1.00 95.25 106 ALA A N 1
ATOM 865 C CA . ALA A 1 106 ? -9.853 7.025 8.776 1.00 95.25 106 ALA A CA 1
ATOM 866 C C . ALA A 1 106 ? -8.573 7.243 9.582 1.00 95.25 106 ALA A C 1
ATOM 868 O O . ALA A 1 106 ? -8.266 8.374 9.974 1.00 95.25 106 ALA A O 1
ATOM 869 N N . ALA A 1 107 ? -7.830 6.158 9.779 1.00 96.19 107 ALA A N 1
ATOM 870 C CA . ALA A 1 107 ? -6.531 6.139 10.434 1.00 96.19 107 ALA A CA 1
ATOM 871 C C . ALA A 1 107 ? -5.537 5.294 9.624 1.00 96.19 107 ALA A C 1
ATOM 873 O O . ALA A 1 107 ? -5.931 4.293 9.029 1.00 96.19 107 ALA A O 1
ATOM 874 N N . THR A 1 108 ? -4.259 5.679 9.605 1.00 96.06 108 THR A N 1
ATOM 875 C CA . THR A 1 108 ? -3.178 4.858 9.033 1.00 96.06 108 THR A CA 1
ATOM 876 C C . THR A 1 108 ? -2.296 4.316 10.148 1.00 96.06 108 THR A C 1
ATOM 878 O O . THR A 1 108 ? -1.749 5.102 10.917 1.00 96.06 108 THR A O 1
ATOM 881 N N . LEU A 1 109 ? -2.129 2.998 10.213 1.00 95.62 109 LEU A N 1
ATOM 882 C CA . LEU A 1 109 ? -1.1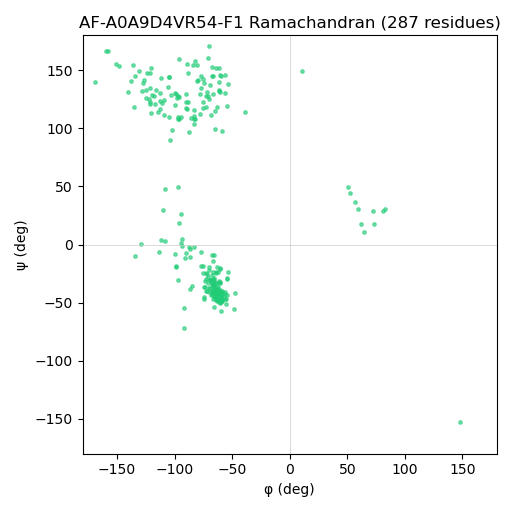53 2.342 11.077 1.00 95.62 109 LEU A CA 1
ATOM 883 C C . LEU A 1 109 ? 0.177 2.225 10.330 1.00 95.62 109 LEU A C 1
ATOM 885 O O . LEU A 1 109 ? 0.217 1.640 9.246 1.00 95.62 109 LEU A O 1
ATOM 889 N N . SER A 1 110 ? 1.248 2.773 10.902 1.00 94.56 110 SER A N 1
ATOM 890 C CA . SER A 1 110 ? 2.577 2.727 10.297 1.00 94.56 110 SER A CA 1
ATOM 891 C C . SER A 1 110 ? 3.709 2.689 11.315 1.00 94.56 110 SER A C 1
ATOM 893 O O . SER A 1 110 ? 3.583 3.198 12.424 1.00 94.56 110 SER A O 1
ATOM 895 N N . GLU A 1 111 ? 4.841 2.117 10.916 1.00 93.19 111 GLU A N 1
ATOM 896 C CA . GLU A 1 111 ? 6.118 2.220 11.630 1.00 93.19 111 GLU A CA 1
ATOM 897 C C . GLU A 1 111 ? 6.704 3.638 11.568 1.00 93.19 111 GLU A C 1
ATOM 899 O O . GLU A 1 111 ? 7.376 4.091 12.495 1.00 93.19 111 GLU A O 1
ATOM 904 N N . LEU A 1 112 ? 6.438 4.375 10.486 1.00 91.81 112 LEU A N 1
ATOM 905 C CA . LEU A 1 112 ? 7.053 5.677 10.266 1.00 91.81 112 LEU A CA 1
ATOM 906 C C . LEU A 1 112 ? 6.405 6.729 11.169 1.00 91.81 112 LEU A C 1
ATOM 908 O O . LEU A 1 112 ? 5.203 6.996 11.097 1.00 91.81 112 LEU A O 1
ATOM 912 N N . SER A 1 113 ? 7.220 7.393 11.987 1.00 91.19 113 SER A N 1
ATOM 913 C CA . SER A 1 113 ? 6.748 8.485 12.845 1.00 91.19 113 SER A CA 1
ATOM 914 C C . SER A 1 113 ? 6.396 9.738 12.036 1.00 91.19 113 SER A C 1
ATOM 916 O O . SER A 1 113 ? 5.542 10.531 12.441 1.00 91.19 113 SER A O 1
ATOM 918 N N . THR A 1 114 ? 7.024 9.947 10.879 1.00 90.75 114 THR A N 1
ATOM 919 C CA . THR A 1 114 ? 6.779 11.068 9.966 1.00 90.75 114 THR A CA 1
ATOM 920 C C . THR A 1 114 ? 6.372 10.571 8.592 1.00 90.75 114 THR A C 1
ATOM 922 O O . THR A 1 114 ? 6.821 9.526 8.142 1.00 90.75 114 THR A O 1
ATOM 925 N N . ALA A 1 115 ? 5.528 1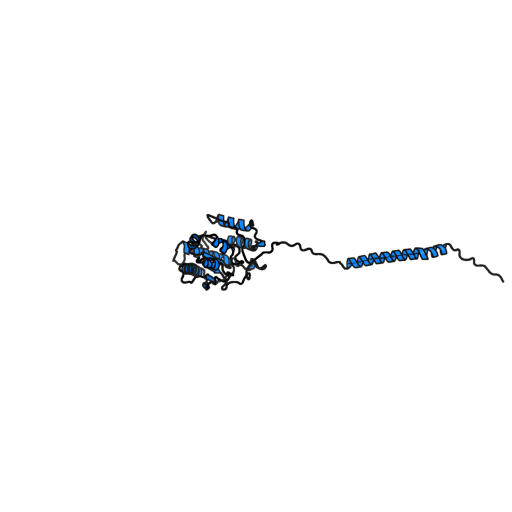1.353 7.921 1.00 87.62 115 ALA A N 1
ATOM 926 C CA . ALA A 1 115 ? 5.158 11.101 6.536 1.00 87.62 115 ALA A CA 1
ATOM 927 C C . ALA A 1 115 ? 6.407 11.045 5.637 1.00 87.62 115 ALA A C 1
ATOM 929 O O . ALA A 1 115 ? 7.186 12.002 5.696 1.00 87.62 115 ALA A O 1
ATOM 930 N N . PRO A 1 116 ? 6.564 10.011 4.791 1.00 86.25 116 PRO A N 1
ATOM 931 C CA . PRO A 1 116 ? 7.663 9.947 3.835 1.00 86.25 116 PRO A CA 1
ATOM 932 C C . PRO A 1 116 ? 7.527 11.025 2.751 1.00 86.25 116 PRO A C 1
ATOM 934 O O . PRO A 1 116 ? 6.420 11.469 2.405 1.00 86.25 116 PRO A O 1
ATOM 937 N N . GLU A 1 117 ? 8.657 11.446 2.185 1.00 86.44 117 GLU A N 1
ATOM 938 C CA . GLU A 1 117 ? 8.715 12.296 1.002 1.00 86.44 117 GLU A CA 1
ATOM 939 C C . GLU A 1 117 ? 8.267 11.549 -0.270 1.00 86.44 117 GLU A C 1
ATOM 941 O O . GLU A 1 117 ? 7.881 10.382 -0.254 1.00 86.44 117 GLU A O 1
ATOM 946 N N . LEU A 1 118 ? 8.094 12.291 -1.373 1.00 84.00 118 LEU A N 1
ATOM 947 C CA . LEU A 1 118 ? 7.408 11.755 -2.556 1.00 84.00 118 LEU A CA 1
ATOM 948 C C . LEU A 1 118 ? 8.351 10.754 -3.208 1.00 84.00 118 LEU A C 1
ATOM 950 O O . LEU A 1 118 ? 9.421 11.153 -3.652 1.00 84.00 118 LEU A O 1
ATOM 954 N N . LEU A 1 119 ? 7.928 9.492 -3.285 1.00 81.31 119 LEU A N 1
ATOM 955 C CA . LEU A 1 119 ? 8.736 8.390 -3.810 1.00 81.31 119 LEU A CA 1
ATOM 956 C C . LEU A 1 119 ? 10.026 8.111 -3.014 1.00 81.31 119 LEU A C 1
ATOM 958 O O . LEU A 1 119 ? 10.910 7.439 -3.531 1.00 81.31 119 LEU A O 1
ATOM 962 N N . GLU A 1 120 ? 10.136 8.590 -1.769 1.00 82.12 120 GLU A N 1
ATOM 963 C CA . GLU A 1 120 ? 11.348 8.418 -0.952 1.00 82.12 120 GLU A CA 1
ATOM 964 C C . GLU A 1 120 ? 11.631 6.942 -0.646 1.00 82.12 120 GLU A C 1
ATOM 966 O O . GLU A 1 120 ? 12.738 6.455 -0.858 1.00 82.12 120 GLU A O 1
ATOM 971 N N . SER A 1 121 ? 10.609 6.219 -0.185 1.00 74.69 121 SER A N 1
ATOM 972 C CA . SER A 1 121 ? 10.717 4.829 0.269 1.00 74.69 121 SER A CA 1
ATOM 973 C C . SER A 1 121 ? 10.071 3.816 -0.680 1.00 74.69 121 SER A C 1
ATOM 975 O O . SER A 1 121 ? 10.031 2.628 -0.379 1.00 74.69 121 SER A O 1
ATOM 977 N N . THR A 1 122 ? 9.546 4.253 -1.829 1.00 76.25 122 THR A N 1
ATOM 978 C CA . THR A 1 122 ? 8.693 3.410 -2.683 1.00 76.25 122 THR A CA 1
ATOM 979 C C . THR A 1 122 ? 9.276 3.210 -4.073 1.00 76.25 122 THR A C 1
ATOM 981 O O . THR A 1 122 ? 9.543 4.182 -4.778 1.00 76.25 122 THR A O 1
ATOM 984 N N . GLY A 1 123 ? 9.373 1.954 -4.520 1.00 72.44 123 GLY A N 1
ATOM 985 C CA . GLY A 1 123 ? 9.757 1.626 -5.898 1.00 72.44 123 GLY A CA 1
ATOM 986 C C . GLY A 1 123 ? 11.241 1.838 -6.209 1.00 72.44 123 GLY A C 1
ATOM 987 O O . GLY A 1 123 ? 11.613 1.914 -7.380 1.00 72.44 123 GLY A O 1
ATOM 988 N N . GLY A 1 124 ? 12.086 1.938 -5.179 1.00 77.56 124 GLY A N 1
ATOM 989 C CA . GLY A 1 124 ? 13.535 1.948 -5.346 1.00 77.56 124 GLY A CA 1
ATOM 990 C C . GLY A 1 124 ? 14.038 0.594 -5.847 1.00 77.56 124 GLY A C 1
ATOM 991 O O . GLY A 1 124 ? 13.535 -0.447 -5.442 1.00 77.56 124 GLY A O 1
ATOM 992 N N . LEU A 1 125 ? 15.074 0.585 -6.691 1.00 81.62 125 LEU A N 1
ATOM 993 C CA . LEU A 1 125 ? 15.679 -0.664 -7.187 1.00 81.62 125 LEU A CA 1
ATOM 994 C C . LEU A 1 125 ? 16.305 -1.511 -6.067 1.00 81.62 125 LEU A C 1
ATOM 996 O O . LEU A 1 125 ? 16.562 -2.695 -6.254 1.00 81.62 125 LEU A O 1
ATOM 1000 N N . LEU A 1 126 ? 16.591 -0.878 -4.929 1.00 82.88 126 LEU A N 1
ATOM 1001 C CA . LEU A 1 126 ? 17.140 -1.528 -3.747 1.00 82.88 126 LEU A CA 1
ATOM 1002 C C . LEU A 1 126 ? 16.047 -2.106 -2.841 1.00 82.88 126 LEU A C 1
ATOM 1004 O O . LEU A 1 126 ? 16.386 -2.855 -1.932 1.00 82.88 126 LEU A O 1
ATOM 1008 N N . ASP A 1 127 ? 14.770 -1.782 -3.070 1.00 82.06 127 ASP A N 1
ATOM 1009 C CA . ASP A 1 127 ? 13.664 -2.328 -2.285 1.00 82.06 127 ASP A CA 1
ATOM 1010 C C . ASP A 1 127 ? 13.572 -3.843 -2.514 1.00 82.06 127 ASP A C 1
ATOM 1012 O O . ASP A 1 127 ? 13.360 -4.321 -3.629 1.00 82.06 127 ASP A O 1
ATOM 1016 N N . GLY A 1 128 ? 13.810 -4.610 -1.454 1.00 85.44 128 GLY A N 1
ATOM 1017 C CA . GLY A 1 128 ? 14.030 -6.045 -1.535 1.00 85.44 128 GLY A CA 1
ATOM 1018 C C . GLY A 1 128 ? 13.748 -6.749 -0.217 1.00 85.44 128 GLY A C 1
ATOM 1019 O O . GLY A 1 128 ? 13.652 -6.134 0.845 1.00 85.44 128 GLY A O 1
ATOM 1020 N N . ARG A 1 129 ? 13.650 -8.082 -0.276 1.00 87.81 129 ARG A N 1
ATOM 1021 C CA . ARG A 1 129 ? 13.226 -8.934 0.850 1.00 87.81 129 ARG A CA 1
ATOM 1022 C C . ARG A 1 129 ? 14.046 -8.734 2.131 1.00 87.81 129 ARG A C 1
ATOM 1024 O O . ARG A 1 129 ? 13.499 -8.929 3.214 1.00 87.81 129 ARG A O 1
ATOM 1031 N N . GLN A 1 130 ? 15.316 -8.341 2.009 1.00 86.94 130 GLN A N 1
ATOM 1032 C CA . GLN A 1 130 ? 16.236 -8.139 3.135 1.00 86.94 130 GLN A CA 1
ATOM 1033 C C . GLN A 1 130 ? 15.820 -7.034 4.118 1.00 86.94 130 GLN A C 1
ATOM 1035 O O . GLN A 1 130 ? 16.232 -7.082 5.271 1.00 86.94 130 GLN A O 1
ATOM 1040 N N . PHE A 1 131 ? 15.008 -6.065 3.687 1.00 86.69 131 PHE A N 1
ATOM 1041 C CA . PHE A 1 131 ? 14.554 -4.958 4.537 1.00 86.69 131 PHE A CA 1
ATOM 1042 C C . PHE A 1 131 ? 13.283 -5.290 5.327 1.00 86.69 131 PHE A C 1
ATOM 1044 O O . PHE A 1 131 ? 12.803 -4.471 6.100 1.00 86.69 131 PHE A O 1
ATOM 1051 N N . VAL A 1 132 ? 12.720 -6.487 5.133 1.00 89.88 132 VAL A N 1
ATOM 1052 C CA . VAL A 1 132 ? 11.453 -6.894 5.741 1.00 89.88 132 VAL A CA 1
ATOM 1053 C C . VAL A 1 132 ? 11.689 -8.011 6.748 1.00 89.88 132 VAL A C 1
ATOM 1055 O O . VAL A 1 132 ? 12.161 -9.096 6.397 1.00 89.88 132 VAL A O 1
ATOM 1058 N N . ASN A 1 133 ? 11.272 -7.792 7.992 1.00 92.81 133 ASN A N 1
ATOM 1059 C CA . ASN A 1 133 ? 11.352 -8.789 9.048 1.00 92.81 133 ASN A CA 1
ATOM 1060 C C . ASN A 1 133 ? 10.078 -9.652 9.074 1.00 92.81 133 ASN A C 1
ATOM 1062 O O . ASN A 1 133 ? 8.981 -9.177 9.362 1.00 92.81 133 ASN A O 1
ATOM 1066 N N . GLU A 1 134 ? 10.221 -10.954 8.807 1.00 93.12 134 GLU A N 1
ATOM 1067 C CA . GLU A 1 134 ? 9.094 -11.901 8.824 1.00 93.12 134 GLU A CA 1
ATOM 1068 C C . GLU A 1 134 ? 8.399 -11.951 10.191 1.00 93.12 134 GLU A C 1
ATOM 1070 O O . GLU A 1 134 ? 7.172 -11.948 10.260 1.00 93.12 134 GLU A O 1
ATOM 1075 N N . ALA A 1 135 ? 9.169 -11.931 11.282 1.00 92.50 135 ALA A N 1
ATOM 1076 C CA . ALA A 1 135 ? 8.615 -11.960 12.629 1.00 92.50 135 ALA A CA 1
ATOM 1077 C C . ALA A 1 135 ? 7.847 -10.671 12.957 1.00 92.50 135 ALA A C 1
ATOM 1079 O O . ALA A 1 135 ? 6.841 -10.719 13.661 1.00 92.50 135 ALA A O 1
ATOM 1080 N N . ALA A 1 136 ? 8.281 -9.518 12.434 1.00 93.19 136 ALA A N 1
ATOM 1081 C CA . ALA A 1 136 ? 7.543 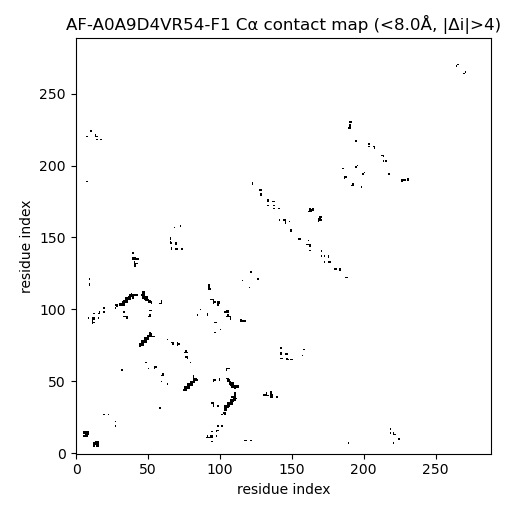-8.264 12.584 1.00 93.19 136 ALA A CA 1
ATOM 1082 C C . ALA A 1 136 ? 6.192 -8.325 11.860 1.00 93.19 136 ALA A C 1
ATOM 1084 O O . ALA A 1 136 ? 5.180 -7.957 12.448 1.00 93.19 136 ALA A O 1
ATOM 1085 N N . ILE A 1 137 ? 6.144 -8.888 10.649 1.00 94.12 137 ILE A N 1
ATOM 1086 C CA . ILE A 1 137 ? 4.887 -9.044 9.903 1.00 94.12 137 ILE A CA 1
ATOM 1087 C C . ILE A 1 137 ? 3.932 -10.007 10.601 1.00 94.12 137 ILE A C 1
ATOM 1089 O O . ILE A 1 137 ? 2.755 -9.688 10.740 1.00 94.12 137 ILE A O 1
ATOM 1093 N N . VAL A 1 138 ? 4.410 -11.157 11.085 1.00 93.94 138 VAL A N 1
ATOM 1094 C CA . VAL A 1 138 ? 3.559 -12.093 11.841 1.00 93.94 138 VAL A CA 1
ATOM 1095 C C . VAL A 1 138 ? 2.982 -11.410 13.087 1.00 93.94 138 VAL A C 1
ATOM 1097 O O . VAL A 1 138 ? 1.783 -11.524 13.347 1.00 93.94 138 VAL A O 1
ATOM 1100 N N . ARG A 1 139 ? 3.797 -10.627 13.810 1.00 92.31 139 ARG A N 1
ATOM 1101 C CA . ARG A 1 139 ? 3.336 -9.816 14.949 1.00 92.31 139 ARG A CA 1
ATOM 1102 C C . ARG A 1 139 ? 2.315 -8.754 14.533 1.00 92.31 139 ARG A C 1
ATOM 1104 O O . ARG A 1 139 ? 1.318 -8.596 15.228 1.00 92.31 139 ARG A O 1
ATOM 1111 N N . SER A 1 140 ? 2.510 -8.067 13.406 1.00 93.62 140 SER A N 1
ATOM 1112 C CA . SER A 1 140 ? 1.540 -7.091 12.889 1.00 93.62 140 SER A CA 1
ATOM 1113 C C . SER A 1 140 ? 0.213 -7.724 12.525 1.00 93.62 140 SER A C 1
ATOM 1115 O O . SER A 1 140 ? -0.829 -7.190 12.887 1.00 93.62 140 SER A O 1
ATOM 1117 N N . VAL A 1 141 ? 0.240 -8.852 11.812 1.00 94.38 141 VAL A N 1
ATOM 1118 C CA . VAL A 1 141 ? -0.976 -9.573 11.424 1.00 94.38 141 VAL A CA 1
ATOM 1119 C C . VAL A 1 141 ? -1.731 -10.002 12.676 1.00 94.38 141 VAL A C 1
ATOM 1121 O O . VAL A 1 141 ? -2.936 -9.790 12.744 1.00 94.38 141 VAL A O 1
ATOM 1124 N N . LYS A 1 142 ? -1.026 -10.513 13.694 1.00 93.00 142 LYS A N 1
ATOM 1125 C CA . LYS A 1 142 ? -1.626 -10.869 14.984 1.00 93.00 142 LYS A CA 1
ATOM 1126 C C . LYS A 1 142 ? -2.241 -9.658 15.688 1.00 93.00 142 LYS A C 1
ATOM 1128 O O . LYS A 1 142 ? -3.402 -9.725 16.069 1.00 93.00 142 LYS A O 1
ATOM 1133 N N . LEU A 1 143 ? -1.505 -8.548 15.802 1.00 92.62 143 LEU A N 1
ATOM 1134 C CA . LEU A 1 143 ? -1.998 -7.299 16.394 1.00 92.62 143 LEU A CA 1
ATOM 1135 C C . LEU A 1 143 ? -3.278 -6.822 15.692 1.00 92.62 143 LEU A C 1
ATOM 1137 O O . LEU A 1 143 ? -4.284 -6.586 16.346 1.00 92.62 143 LEU A O 1
ATOM 1141 N N . ILE A 1 144 ? -3.258 -6.727 14.361 1.00 93.81 144 ILE A N 1
ATOM 1142 C CA . ILE A 1 144 ? -4.395 -6.238 13.573 1.00 93.81 144 ILE A CA 1
ATOM 1143 C C . ILE A 1 144 ? -5.586 -7.197 13.677 1.00 93.81 144 ILE A C 1
ATOM 1145 O O . ILE A 1 144 ? -6.712 -6.744 13.866 1.00 93.81 144 ILE A O 1
ATOM 1149 N N . ALA A 1 145 ? -5.356 -8.507 13.567 1.00 92.94 145 ALA A N 1
ATOM 1150 C CA . ALA A 1 145 ? -6.417 -9.505 13.639 1.00 92.94 145 ALA A CA 1
ATOM 1151 C C . ALA A 1 145 ? -7.098 -9.506 15.014 1.00 92.94 145 ALA A C 1
ATOM 1153 O O . ALA A 1 145 ? -8.325 -9.453 15.081 1.00 92.94 145 ALA A O 1
ATOM 1154 N N . GLU A 1 146 ? -6.321 -9.496 16.100 1.00 91.88 146 GLU A N 1
ATOM 1155 C CA . GLU A 1 146 ? -6.848 -9.434 17.468 1.00 91.88 146 GLU A CA 1
ATOM 1156 C C . GLU A 1 146 ? -7.583 -8.113 17.729 1.00 91.88 146 GLU A C 1
ATOM 1158 O O . GLU A 1 146 ? -8.704 -8.132 18.237 1.00 91.88 146 GLU A O 1
ATOM 1163 N N . SER A 1 147 ? -7.025 -6.966 17.318 1.00 91.75 147 SER A N 1
ATOM 1164 C CA . SER A 1 147 ? -7.693 -5.664 17.463 1.00 91.75 147 SER A CA 1
ATOM 1165 C C . SER A 1 147 ? -9.017 -5.604 16.697 1.00 91.75 147 SER A C 1
ATOM 1167 O O . SER A 1 147 ? -10.014 -5.115 17.227 1.00 91.75 147 SER A O 1
ATOM 1169 N N . LEU A 1 148 ? -9.073 -6.149 15.477 1.00 91.44 148 LEU A N 1
ATOM 1170 C CA . LEU A 1 148 ? -10.313 -6.223 14.698 1.00 91.44 148 LEU A CA 1
ATOM 1171 C C . LEU A 1 148 ? -11.329 -7.182 15.318 1.00 91.44 148 LEU A C 1
ATOM 1173 O O . LEU A 1 148 ? -12.514 -6.860 15.389 1.00 91.44 148 LEU A O 1
ATOM 1177 N N . ALA A 1 149 ? -10.897 -8.354 15.775 1.00 90.19 149 ALA A N 1
ATOM 1178 C CA . ALA A 1 149 ? -11.799 -9.315 16.390 1.00 90.19 149 ALA A CA 1
ATOM 1179 C C . ALA A 1 149 ? -12.370 -8.771 17.707 1.00 90.19 149 ALA A C 1
ATOM 1181 O O . ALA A 1 149 ? -13.575 -8.864 17.939 1.00 90.19 149 ALA A O 1
ATOM 1182 N N . LYS A 1 150 ? -11.542 -8.110 18.521 1.00 88.38 150 LYS A N 1
ATOM 1183 C CA . LYS A 1 150 ? -11.981 -7.417 19.734 1.00 88.38 150 LYS A CA 1
ATOM 1184 C C . LYS A 1 150 ? -13.051 -6.368 19.439 1.00 88.38 150 LYS A C 1
ATOM 1186 O O . LYS A 1 150 ? -14.079 -6.346 20.120 1.00 88.38 150 LYS A O 1
ATOM 1191 N N . HIS A 1 151 ? -12.839 -5.577 18.389 1.00 88.38 151 HIS A N 1
ATOM 1192 C CA . HIS A 1 151 ? -13.801 -4.588 17.921 1.00 88.38 151 HIS A CA 1
ATOM 1193 C C . HIS A 1 151 ? -15.134 -5.230 17.502 1.00 88.38 151 HIS A C 1
ATOM 1195 O O . HIS A 1 151 ? -16.196 -4.818 17.961 1.00 88.38 151 HIS A O 1
ATOM 1201 N N . ILE A 1 152 ? -15.087 -6.272 16.663 1.00 88.62 152 ILE A N 1
ATOM 1202 C CA . ILE A 1 152 ? -16.279 -6.942 16.116 1.00 88.62 152 ILE A CA 1
ATOM 1203 C C . ILE A 1 152 ? -17.102 -7.619 17.216 1.00 88.62 152 ILE A C 1
ATOM 1205 O O . ILE A 1 152 ? -18.328 -7.521 17.220 1.00 88.62 152 ILE A O 1
ATOM 1209 N N . TYR A 1 153 ? -16.443 -8.299 18.155 1.00 86.75 153 TYR A N 1
ATOM 1210 C CA . TYR A 1 153 ? -17.121 -8.995 19.249 1.00 86.75 153 TYR A CA 1
ATOM 1211 C C . TYR A 1 153 ? -17.482 -8.075 20.425 1.00 86.75 153 TYR A C 1
ATOM 1213 O O . TYR A 1 153 ? -18.092 -8.538 21.390 1.00 86.75 153 TYR A O 1
ATOM 1221 N N . GLY A 1 154 ? -17.124 -6.786 20.367 1.00 80.06 154 GLY A N 1
ATOM 1222 C CA . GLY A 1 154 ? -17.420 -5.806 21.414 1.00 80.06 154 GLY A CA 1
ATOM 1223 C C . GLY A 1 154 ? -16.822 -6.179 22.773 1.00 80.06 154 GLY A C 1
ATOM 1224 O O . GLY A 1 154 ? -17.414 -5.890 23.816 1.00 80.06 154 GLY A O 1
ATOM 1225 N N . HIS A 1 155 ? -15.683 -6.877 22.780 1.00 74.25 155 HIS A N 1
ATOM 1226 C CA . HIS A 1 155 ? -15.125 -7.428 24.008 1.00 74.25 155 HIS A CA 1
ATOM 1227 C C . HIS A 1 155 ? -14.303 -6.379 24.767 1.00 74.25 155 HIS A C 1
ATOM 1229 O O . HIS A 1 155 ? -13.253 -5.935 24.316 1.00 74.25 155 HIS A O 1
ATOM 1235 N N . GLN A 1 156 ? -14.766 -6.021 25.963 1.00 64.69 156 GLN A N 1
ATOM 1236 C CA . GLN A 1 156 ? -14.140 -5.014 26.832 1.00 64.69 156 GLN A CA 1
ATOM 1237 C C . GLN A 1 156 ? -13.160 -5.618 27.864 1.00 64.69 156 GLN A C 1
ATOM 1239 O O . GLN A 1 156 ? -12.566 -4.890 28.657 1.00 64.69 156 GLN A O 1
ATOM 1244 N N . GLY A 1 157 ? -12.991 -6.946 27.894 1.00 61.50 157 GLY A N 1
ATOM 1245 C CA . GLY A 1 157 ? -12.084 -7.628 28.822 1.00 61.50 157 GLY A CA 1
ATOM 1246 C C . GLY A 1 157 ? -10.619 -7.634 28.367 1.00 61.50 157 GLY A C 1
ATOM 1247 O O . GLY A 1 157 ? -10.310 -7.478 27.184 1.00 61.50 157 GLY A O 1
ATOM 1248 N N . LYS A 1 158 ? -9.715 -7.816 29.337 1.00 63.16 158 LYS A N 1
ATOM 1249 C CA . LYS A 1 158 ? -8.292 -8.133 29.118 1.00 63.16 158 LYS A CA 1
ATOM 1250 C C . LYS A 1 158 ? -8.124 -9.658 29.020 1.00 63.16 158 LYS A C 1
ATOM 1252 O O . LYS A 1 158 ? -8.830 -10.369 29.737 1.00 63.16 158 LYS A O 1
ATOM 1257 N N . ASN A 1 159 ? -7.167 -10.138 28.222 1.00 64.88 159 ASN A N 1
ATOM 1258 C CA . ASN A 1 159 ? -6.735 -11.546 28.108 1.00 64.88 159 ASN A CA 1
ATOM 1259 C C . ASN A 1 159 ? -7.572 -12.496 27.229 1.00 64.88 159 ASN A C 1
ATOM 1261 O O . ASN A 1 159 ? -7.572 -13.704 27.483 1.00 64.88 159 ASN A O 1
ATOM 1265 N N . VAL A 1 160 ? -8.257 -12.019 26.188 1.00 66.06 160 VAL A N 1
ATOM 1266 C CA . VAL A 1 160 ? -8.832 -12.934 25.183 1.00 66.06 160 VAL A CA 1
ATOM 1267 C C . VAL A 1 160 ? -7.946 -12.928 23.948 1.00 66.06 160 VAL A C 1
ATOM 1269 O O . VAL A 1 160 ? -8.053 -12.042 23.112 1.00 66.06 160 VAL A O 1
ATOM 1272 N N . GLN A 1 161 ? -7.081 -13.937 23.850 1.00 76.38 161 GLN A N 1
ATOM 1273 C CA . GLN A 1 161 ? -6.307 -14.216 22.641 1.00 76.38 161 GLN A CA 1
ATOM 1274 C C . GLN A 1 161 ? -7.139 -15.126 21.737 1.00 76.38 161 GLN A C 1
ATOM 1276 O O . GLN A 1 161 ? -7.185 -16.342 21.946 1.00 76.38 161 GLN A O 1
ATOM 1281 N N . ILE A 1 162 ? -7.839 -14.541 20.766 1.00 83.88 162 ILE A N 1
ATOM 1282 C CA . ILE A 1 162 ? -8.661 -15.289 19.802 1.00 83.88 162 ILE A CA 1
ATOM 1283 C C . ILE A 1 162 ? -7.749 -16.079 18.855 1.00 83.88 162 ILE A C 1
ATOM 1285 O O . ILE A 1 162 ? -8.032 -17.228 18.514 1.00 83.88 162 ILE A O 1
ATOM 1289 N N . PHE A 1 163 ? -6.616 -15.483 18.494 1.00 87.25 163 PHE A N 1
ATOM 1290 C CA . PHE A 1 163 ? -5.587 -16.005 17.603 1.00 87.25 163 PHE A CA 1
ATOM 1291 C C . PHE A 1 163 ? -4.325 -16.388 18.394 1.00 87.25 163 PHE A C 1
ATOM 1293 O O . PHE A 1 163 ? -3.199 -16.030 18.038 1.00 87.25 163 PHE A O 1
ATOM 1300 N N . ALA A 1 164 ? -4.505 -17.121 19.499 1.00 84.81 164 ALA A N 1
ATOM 1301 C CA . ALA A 1 164 ? -3.399 -17.635 20.308 1.00 84.81 164 ALA A CA 1
ATOM 1302 C C . ALA A 1 164 ? -2.481 -18.561 19.486 1.00 84.81 164 ALA A C 1
ATOM 1304 O O . ALA A 1 164 ? -2.968 -19.340 18.665 1.00 84.81 164 ALA A O 1
ATOM 1305 N N . ASP A 1 165 ? -1.168 -18.547 19.750 1.00 83.62 165 ASP A N 1
ATOM 1306 C CA . ASP A 1 165 ? -0.159 -19.235 18.915 1.00 83.62 165 ASP A CA 1
ATOM 1307 C C . ASP A 1 165 ? -0.314 -20.765 18.894 1.00 83.62 165 ASP A C 1
ATOM 1309 O O . ASP A 1 165 ? 0.074 -21.427 17.937 1.00 83.62 165 ASP A O 1
ATOM 1313 N N . ASN A 1 166 ? -0.928 -21.326 19.937 1.00 83.38 166 ASN A N 1
ATOM 1314 C CA . ASN A 1 166 ? -1.191 -22.761 20.062 1.00 83.38 166 ASN A CA 1
ATOM 1315 C C . ASN A 1 166 ? -2.582 -23.164 19.541 1.00 83.38 166 ASN A C 1
ATOM 1317 O O . ASN A 1 166 ? -3.003 -24.304 19.733 1.00 83.38 166 ASN A O 1
ATOM 1321 N N . SER A 1 167 ? -3.332 -22.228 18.954 1.00 87.75 167 SER A N 1
ATOM 1322 C CA . SER A 1 167 ? -4.680 -22.469 18.442 1.00 87.75 167 SER A CA 1
ATOM 1323 C C . SER A 1 167 ? -4.673 -22.764 16.942 1.00 87.75 167 SER A C 1
ATOM 1325 O O . SER A 1 167 ? -3.767 -22.367 16.213 1.00 87.75 167 SER A O 1
ATOM 1327 N N . ASN A 1 168 ? -5.740 -23.397 16.450 1.00 86.25 168 ASN A N 1
ATOM 1328 C CA . ASN A 1 168 ? -5.929 -23.620 15.012 1.00 86.25 168 ASN A CA 1
ATOM 1329 C C . ASN A 1 168 ? -6.146 -22.318 14.221 1.00 86.25 168 ASN A C 1
ATOM 1331 O O . ASN A 1 168 ? -6.084 -22.339 12.996 1.00 86.25 168 ASN A O 1
ATOM 1335 N N . LEU A 1 169 ? -6.428 -21.208 14.910 1.00 88.25 169 LEU A N 1
ATOM 1336 C CA . LEU A 1 169 ? -6.613 -19.889 14.310 1.00 88.25 169 LEU A CA 1
ATOM 1337 C C . LEU A 1 169 ? -5.315 -19.064 14.325 1.00 88.25 169 LEU A C 1
ATOM 1339 O O . LEU A 1 169 ? -5.314 -17.922 13.879 1.00 88.25 169 LEU A O 1
ATOM 1343 N N . ALA A 1 170 ? -4.204 -19.614 14.824 1.00 91.38 170 ALA A N 1
ATOM 1344 C CA . ALA A 1 170 ? -2.925 -18.916 14.850 1.00 91.38 170 ALA A CA 1
ATOM 1345 C C . ALA A 1 170 ? -2.489 -18.455 13.449 1.00 91.38 170 ALA A C 1
ATOM 1347 O O . ALA A 1 170 ? -2.697 -19.136 12.440 1.00 91.38 170 ALA A O 1
ATOM 1348 N N . VAL A 1 171 ? -1.813 -17.306 13.397 1.00 92.25 171 VAL A N 1
ATOM 1349 C CA . VAL A 1 171 ? -1.223 -16.787 12.159 1.00 92.25 171 VAL A CA 1
ATOM 1350 C C . VAL A 1 171 ? -0.158 -17.765 11.673 1.00 92.25 171 VAL A C 1
ATOM 1352 O O . VAL A 1 171 ? 0.840 -17.984 12.354 1.00 92.25 171 VAL A O 1
ATOM 1355 N N . ASN A 1 172 ? -0.343 -18.332 10.481 1.00 93.88 172 ASN A N 1
ATOM 1356 C CA . ASN A 1 172 ? 0.604 -19.283 9.909 1.00 93.88 172 ASN A CA 1
ATOM 1357 C C . ASN A 1 172 ? 1.842 -18.557 9.330 1.00 93.88 172 ASN A C 1
ATOM 1359 O O . ASN A 1 172 ? 1.730 -17.911 8.281 1.00 93.88 172 ASN A O 1
ATOM 1363 N N . PRO A 1 173 ? 3.049 -18.707 9.918 1.00 94.00 173 PRO A N 1
ATOM 1364 C CA . PRO A 1 173 ? 4.245 -18.014 9.434 1.00 94.00 173 PRO A CA 1
ATOM 1365 C C . PRO A 1 173 ? 4.681 -18.482 8.042 1.00 94.00 173 PRO A C 1
ATOM 1367 O O . PRO A 1 173 ? 5.176 -17.692 7.245 1.00 94.00 173 PRO A O 1
ATOM 1370 N N . SER A 1 174 ? 4.463 -19.761 7.712 1.00 95.25 174 SER A N 1
ATOM 1371 C CA . SER A 1 174 ? 4.827 -20.307 6.399 1.00 95.25 174 SER A CA 1
ATOM 1372 C C . SER A 1 174 ? 3.994 -19.700 5.267 1.00 95.25 174 SER A C 1
ATOM 1374 O O . SER A 1 174 ? 4.537 -19.409 4.203 1.00 95.25 174 SER A O 1
ATOM 1376 N N . TYR A 1 175 ? 2.715 -19.422 5.532 1.00 93.88 175 TYR A N 1
ATOM 1377 C CA . TYR A 1 175 ? 1.817 -18.735 4.605 1.00 93.88 175 TYR A CA 1
ATOM 1378 C C . TYR A 1 175 ? 2.230 -17.266 4.402 1.00 93.88 175 TYR A C 1
ATOM 1380 O O . TYR A 1 175 ? 2.312 -16.782 3.271 1.00 93.88 175 TYR A O 1
ATOM 1388 N N . VAL A 1 176 ? 2.591 -16.570 5.487 1.00 94.44 176 VAL A N 1
ATOM 1389 C CA . VAL A 1 176 ? 3.148 -15.208 5.407 1.00 94.44 176 VAL A CA 1
ATOM 1390 C C . VAL A 1 176 ? 4.441 -15.203 4.586 1.00 94.44 176 VAL A C 1
ATOM 1392 O O . VAL A 1 176 ? 4.600 -14.378 3.686 1.00 94.44 176 VAL A O 1
ATOM 1395 N N . ARG A 1 177 ? 5.348 -16.156 4.831 1.00 95.19 177 ARG A N 1
ATOM 1396 C CA . ARG A 1 177 ? 6.601 -16.286 4.078 1.00 95.19 177 ARG A CA 1
ATOM 1397 C C . ARG A 1 177 ? 6.361 -16.499 2.586 1.00 95.19 177 ARG A C 1
ATOM 1399 O O . ARG A 1 177 ? 6.995 -15.811 1.791 1.00 95.19 177 ARG A O 1
ATOM 1406 N N . SER A 1 178 ? 5.441 -17.387 2.197 1.00 94.81 178 SER A N 1
ATOM 1407 C CA . SER A 1 178 ? 5.153 -17.625 0.777 1.00 94.81 178 SER A CA 1
ATOM 1408 C C . SER A 1 178 ? 4.661 -16.365 0.068 1.00 94.81 178 SER A C 1
ATOM 1410 O O . SER A 1 178 ? 5.114 -16.071 -1.036 1.00 94.81 178 SER A O 1
ATOM 1412 N N . TRP A 1 179 ? 3.804 -15.575 0.719 1.00 94.12 179 TRP A N 1
ATOM 1413 C CA . TRP A 1 179 ? 3.343 -14.307 0.157 1.00 94.12 179 TRP A CA 1
ATOM 1414 C C . TRP A 1 179 ? 4.460 -13.270 0.062 1.00 94.12 179 TRP A C 1
ATOM 1416 O O . TRP A 1 179 ? 4.569 -12.586 -0.953 1.00 94.12 179 TRP A O 1
ATOM 1426 N N . LEU A 1 180 ? 5.338 -13.183 1.064 1.00 93.50 180 LEU A N 1
ATOM 1427 C CA . LEU A 1 180 ? 6.496 -12.286 1.014 1.00 93.50 180 LEU A CA 1
ATOM 1428 C C . LEU A 1 180 ? 7.479 -12.656 -0.104 1.00 93.50 180 LEU A C 1
ATOM 1430 O O . LEU A 1 180 ? 8.032 -11.770 -0.761 1.00 93.50 180 LEU A O 1
ATOM 1434 N N . ASP A 1 181 ? 7.674 -13.945 -0.365 1.00 93.00 181 ASP A N 1
ATOM 1435 C CA . ASP A 1 181 ? 8.528 -14.418 -1.455 1.00 93.00 181 ASP A CA 1
ATOM 1436 C C . ASP A 1 181 ? 7.925 -14.114 -2.833 1.00 93.00 181 ASP A C 1
ATOM 1438 O O . ASP A 1 181 ? 8.656 -13.742 -3.752 1.00 93.00 181 ASP A O 1
ATOM 1442 N N . VAL A 1 182 ? 6.600 -14.210 -2.981 1.00 92.62 182 VAL A N 1
ATOM 1443 C CA . VAL A 1 182 ? 5.902 -13.785 -4.206 1.00 92.62 182 VAL A CA 1
ATOM 1444 C C . VAL A 1 182 ? 6.028 -12.271 -4.382 1.00 92.62 182 VAL A C 1
ATOM 1446 O O . VAL A 1 182 ? 6.542 -11.816 -5.402 1.00 92.62 182 VAL A O 1
ATOM 1449 N N . LEU A 1 183 ? 5.653 -11.490 -3.363 1.00 90.88 183 LEU A N 1
ATOM 1450 C CA . LEU A 1 183 ? 5.642 -10.023 -3.408 1.00 90.88 183 LEU A CA 1
ATOM 1451 C C . LEU A 1 183 ? 7.023 -9.412 -3.671 1.00 90.88 183 LEU A C 1
ATOM 1453 O O . LEU A 1 183 ? 7.115 -8.373 -4.321 1.00 90.88 183 LEU A O 1
ATOM 1457 N N . SER A 1 184 ? 8.090 -10.046 -3.178 1.00 89.56 184 SER A N 1
ATOM 1458 C CA . SER A 1 184 ? 9.470 -9.583 -3.376 1.00 89.56 184 SER A CA 1
ATOM 1459 C C . SER A 1 184 ? 10.038 -9.885 -4.766 1.00 89.56 184 SER A C 1
ATOM 1461 O O . SER A 1 184 ? 11.011 -9.254 -5.171 1.00 89.56 184 SER A O 1
ATOM 1463 N N . ARG A 1 185 ? 9.445 -10.827 -5.511 1.00 88.31 185 ARG A N 1
ATOM 1464 C CA . ARG A 1 185 ? 9.871 -11.193 -6.875 1.00 88.31 185 ARG A CA 1
ATOM 1465 C C . ARG A 1 185 ? 9.022 -10.540 -7.961 1.00 88.31 185 ARG A C 1
ATOM 1467 O O . ARG A 1 185 ? 9.454 -10.468 -9.108 1.00 88.31 185 ARG A O 1
ATOM 1474 N N . THR A 1 186 ? 7.822 -10.082 -7.619 1.00 89.44 186 THR A N 1
ATOM 1475 C CA . THR A 1 186 ? 6.895 -9.449 -8.561 1.00 89.44 186 THR A CA 1
ATOM 1476 C C . THR A 1 186 ? 7.107 -7.933 -8.616 1.00 89.44 186 THR A C 1
ATOM 1478 O O . THR A 1 186 ? 6.965 -7.269 -7.584 1.00 89.44 186 THR A O 1
ATOM 1481 N N . PRO A 1 187 ? 7.397 -7.340 -9.789 1.00 86.94 187 PRO A N 1
ATOM 1482 C CA . PRO A 1 187 ? 7.454 -5.890 -9.932 1.00 86.94 187 PRO A CA 1
ATOM 1483 C C . PRO A 1 187 ? 6.042 -5.289 -9.837 1.00 86.94 187 PRO A C 1
ATOM 1485 O O . PRO A 1 187 ? 5.128 -5.705 -10.539 1.00 86.94 187 PRO A O 1
ATOM 1488 N N . ARG A 1 188 ? 5.857 -4.291 -8.964 1.00 84.50 188 ARG A N 1
ATOM 1489 C CA . ARG A 1 188 ? 4.535 -3.690 -8.660 1.00 84.50 188 ARG A CA 1
ATOM 1490 C C . ARG A 1 188 ? 4.374 -2.246 -9.150 1.00 84.50 188 ARG A C 1
ATOM 1492 O O . ARG A 1 188 ? 3.368 -1.600 -8.870 1.00 84.50 188 ARG A O 1
ATOM 1499 N N . VAL A 1 189 ? 5.374 -1.712 -9.848 1.00 82.12 189 VAL A N 1
ATOM 1500 C CA . VAL A 1 189 ? 5.332 -0.347 -10.397 1.00 82.12 189 VAL A CA 1
ATOM 1501 C C . VAL A 1 189 ? 4.464 -0.343 -11.657 1.00 82.12 189 VAL A C 1
ATOM 1503 O O . VAL A 1 189 ? 4.476 -1.310 -12.415 1.00 82.12 189 VAL A O 1
ATOM 1506 N N . ALA A 1 190 ? 3.732 0.746 -11.900 1.00 80.44 190 ALA A N 1
ATOM 1507 C CA . ALA A 1 190 ? 2.703 0.828 -12.940 1.00 80.44 190 ALA A CA 1
ATOM 1508 C C . ALA A 1 190 ? 3.108 0.309 -14.344 1.00 80.44 190 ALA A C 1
ATOM 1510 O O . ALA A 1 190 ? 2.303 -0.406 -14.932 1.00 80.44 190 ALA A O 1
ATOM 1511 N N . PRO A 1 191 ? 4.323 0.564 -14.885 1.00 81.81 191 PRO A N 1
ATOM 1512 C CA . PRO A 1 191 ? 4.717 0.043 -16.203 1.00 81.81 191 PRO A CA 1
ATOM 1513 C C . PRO A 1 191 ? 4.866 -1.481 -16.263 1.00 81.81 191 PRO A C 1
ATOM 1515 O O . PRO A 1 191 ? 4.793 -2.068 -17.339 1.00 81.81 191 PRO A O 1
ATOM 1518 N N . PHE A 1 192 ? 5.113 -2.122 -15.120 1.00 82.56 192 PHE A N 1
ATOM 1519 C CA . PHE A 1 192 ? 5.321 -3.566 -15.016 1.00 82.56 192 PHE A CA 1
ATOM 1520 C C . PHE A 1 192 ? 4.071 -4.314 -14.551 1.00 82.56 192 PHE A C 1
ATOM 1522 O O . PHE A 1 192 ? 4.059 -5.538 -14.588 1.00 82.56 192 PHE A O 1
ATOM 1529 N N . LEU A 1 193 ? 3.025 -3.593 -14.138 1.00 84.75 193 LEU A N 1
ATOM 1530 C CA . LEU A 1 193 ? 1.768 -4.170 -13.686 1.00 84.75 193 LEU A CA 1
ATOM 1531 C C . LEU A 1 193 ? 0.713 -4.015 -14.784 1.00 84.75 193 LEU A C 1
ATOM 1533 O O . LEU A 1 193 ? -0.001 -3.014 -14.864 1.00 84.75 193 LEU A O 1
ATOM 1537 N N . SER A 1 194 ? 0.640 -5.013 -15.661 1.00 83.44 194 SER A N 1
ATOM 1538 C CA . SER A 1 194 ? -0.356 -5.039 -16.734 1.00 83.44 194 SER A CA 1
ATOM 1539 C C . SER A 1 194 ? -1.773 -5.296 -16.193 1.00 83.44 194 SER A C 1
ATOM 1541 O O . SER A 1 194 ? -1.959 -5.787 -15.082 1.00 83.44 194 SER A O 1
ATOM 1543 N N . LYS A 1 195 ? -2.811 -4.965 -16.974 1.00 82.00 195 LYS A N 1
ATOM 1544 C CA . LYS A 1 195 ? -4.215 -5.126 -16.536 1.00 82.00 195 LYS A CA 1
ATOM 1545 C C . LYS A 1 195 ? -4.598 -6.581 -16.254 1.00 82.00 195 LYS A C 1
ATOM 1547 O O . LYS A 1 195 ? -5.429 -6.831 -15.382 1.00 82.00 195 LYS A O 1
ATOM 1552 N N . ASP A 1 196 ? -4.004 -7.505 -16.999 1.00 84.00 196 ASP A N 1
ATOM 1553 C CA . ASP A 1 196 ? -4.270 -8.943 -16.930 1.00 84.00 196 ASP A CA 1
ATOM 1554 C C . ASP A 1 196 ? -3.077 -9.692 -16.326 1.00 84.00 196 ASP A C 1
ATOM 1556 O O . ASP A 1 196 ? -2.815 -10.849 -16.650 1.00 84.00 196 ASP A O 1
ATOM 1560 N N . ASP A 1 197 ? -2.332 -9.013 -15.450 1.00 88.56 197 ASP A N 1
ATOM 1561 C CA . ASP A 1 197 ? -1.182 -9.607 -14.795 1.00 88.56 197 ASP A CA 1
ATOM 1562 C C . ASP A 1 197 ? -1.604 -10.824 -13.942 1.00 88.56 197 ASP A C 1
ATOM 1564 O O . ASP A 1 197 ? -2.568 -10.737 -13.162 1.00 88.56 197 ASP A O 1
ATOM 1568 N N . PRO A 1 198 ? -0.891 -11.963 -14.043 1.00 91.44 198 PRO A N 1
ATOM 1569 C CA . PRO A 1 198 ? -1.146 -13.132 -13.209 1.00 91.44 198 PRO A CA 1
ATOM 1570 C C . PRO A 1 198 ? -1.123 -12.819 -11.711 1.00 91.44 198 PRO A C 1
ATOM 1572 O O . PRO A 1 198 ? -1.857 -13.448 -10.953 1.00 91.44 198 PRO A O 1
ATOM 1575 N N . PHE A 1 199 ? -0.339 -11.827 -11.280 1.00 91.81 199 PHE A N 1
ATOM 1576 C CA . PHE A 1 199 ? -0.278 -11.383 -9.892 1.00 91.81 199 PHE A CA 1
ATOM 1577 C C . PHE A 1 199 ? -1.617 -10.821 -9.398 1.00 91.81 199 PHE A C 1
ATOM 1579 O O . PHE A 1 199 ? -2.070 -11.177 -8.313 1.00 91.81 199 PHE A O 1
ATOM 1586 N N . ILE A 1 200 ? -2.300 -10.003 -10.209 1.00 91.44 200 ILE A N 1
ATOM 1587 C CA . ILE A 1 200 ? -3.631 -9.471 -9.864 1.00 91.44 200 ILE A CA 1
ATOM 1588 C C . ILE A 1 200 ? -4.640 -10.617 -9.776 1.00 91.44 200 ILE A C 1
ATOM 1590 O O . ILE A 1 200 ? -5.470 -10.652 -8.870 1.00 91.44 200 ILE A O 1
ATOM 1594 N N . THR A 1 201 ? -4.544 -11.582 -10.692 1.00 92.31 201 THR A N 1
ATOM 1595 C CA . THR A 1 201 ? -5.410 -12.769 -10.688 1.00 92.31 201 THR A CA 1
ATOM 1596 C C . THR A 1 201 ? -5.168 -13.636 -9.449 1.00 92.31 201 THR A C 1
ATOM 1598 O O . THR A 1 201 ? -6.124 -14.124 -8.854 1.00 92.31 201 THR A O 1
ATOM 1601 N N . ALA A 1 202 ? -3.911 -13.784 -9.019 1.00 93.56 202 ALA A N 1
ATOM 1602 C CA . ALA A 1 202 ? -3.553 -14.498 -7.798 1.00 93.56 202 ALA A CA 1
ATOM 1603 C C . ALA A 1 202 ? -4.100 -13.801 -6.542 1.00 93.56 202 ALA A C 1
ATOM 1605 O O . ALA A 1 202 ? -4.703 -14.464 -5.706 1.00 93.56 202 ALA A O 1
ATOM 1606 N N . LEU A 1 203 ? -3.964 -12.472 -6.437 1.00 92.94 203 LEU A N 1
ATOM 1607 C CA . LEU A 1 203 ? -4.547 -11.696 -5.334 1.00 92.94 203 LEU A CA 1
ATOM 1608 C C . LEU A 1 203 ? -6.074 -11.790 -5.303 1.00 92.94 203 LEU A C 1
ATOM 1610 O O . LEU A 1 203 ? -6.663 -11.929 -4.235 1.00 92.94 203 LEU A O 1
ATOM 1614 N N . LYS A 1 204 ? -6.718 -11.727 -6.474 1.00 93.69 204 LYS A N 1
ATOM 1615 C CA . LYS A 1 204 ? -8.169 -11.886 -6.595 1.00 93.69 204 LYS A CA 1
ATOM 1616 C C . LYS A 1 204 ? -8.605 -13.255 -6.078 1.00 93.69 204 LYS A C 1
ATOM 1618 O O . LYS A 1 204 ? -9.512 -13.317 -5.260 1.00 93.69 204 LYS A O 1
ATOM 1623 N N . LYS A 1 205 ? -7.944 -14.320 -6.537 1.00 94.19 205 LYS A N 1
ATOM 1624 C CA . LYS A 1 205 ? -8.253 -15.689 -6.123 1.00 94.19 205 LYS A CA 1
ATOM 1625 C C . LYS A 1 205 ? -8.068 -15.878 -4.619 1.00 94.19 205 LYS A C 1
ATOM 1627 O O . LYS A 1 205 ? -8.929 -16.461 -3.980 1.00 94.19 205 LYS A O 1
ATOM 1632 N N . GLU A 1 206 ? -6.988 -15.342 -4.054 1.00 94.19 206 GLU A N 1
ATOM 1633 C CA . GLU A 1 206 ? -6.769 -15.428 -2.610 1.00 94.19 206 GLU A CA 1
ATOM 1634 C C . GLU A 1 206 ? -7.900 -14.751 -1.830 1.00 94.19 206 GLU A C 1
ATOM 1636 O O . GLU A 1 206 ? -8.384 -15.292 -0.845 1.00 94.19 206 GLU A O 1
ATOM 1641 N N . LEU A 1 207 ? -8.369 -13.584 -2.281 1.00 93.31 207 LEU A N 1
ATOM 1642 C CA . LEU A 1 207 ? -9.522 -12.941 -1.657 1.00 93.31 207 LEU A CA 1
ATOM 1643 C C . LEU A 1 207 ? -10.808 -13.757 -1.843 1.00 93.31 207 LEU A C 1
ATOM 1645 O O . LEU A 1 207 ? -11.598 -13.819 -0.908 1.00 93.31 207 LEU A O 1
ATOM 1649 N N . GLU A 1 208 ? -11.021 -14.388 -2.999 1.00 94.94 208 GLU A N 1
ATOM 1650 C CA . GLU A 1 208 ? -12.199 -15.237 -3.258 1.00 94.94 208 GLU A CA 1
ATOM 1651 C C . GLU A 1 208 ? -12.228 -16.469 -2.342 1.00 94.94 208 GLU A C 1
ATOM 1653 O O . GLU A 1 208 ? -13.301 -16.898 -1.932 1.00 94.94 208 GLU A O 1
ATOM 1658 N N . ASP A 1 209 ? -11.064 -17.006 -1.974 1.00 94.25 209 ASP A N 1
ATOM 1659 C CA . ASP A 1 209 ? -10.972 -18.158 -1.075 1.00 94.25 209 ASP A CA 1
ATOM 1660 C C . ASP A 1 209 ? -11.316 -17.789 0.391 1.00 94.25 209 ASP A C 1
ATOM 1662 O O . ASP A 1 209 ? -11.764 -18.652 1.150 1.00 94.25 209 ASP A O 1
ATOM 1666 N N . HIS A 1 210 ? -11.156 -16.516 0.795 1.00 91.44 210 HIS A N 1
ATOM 1667 C CA . HIS A 1 210 ? -11.376 -16.045 2.180 1.00 91.44 210 HIS A CA 1
ATOM 1668 C C . HIS A 1 210 ? -12.556 -15.075 2.364 1.00 91.44 210 HIS A C 1
ATOM 1670 O O . HIS A 1 210 ? -12.866 -14.702 3.499 1.00 91.44 210 HIS A O 1
ATOM 1676 N N . THR A 1 211 ? -13.210 -14.627 1.289 1.00 93.56 211 THR A N 1
ATOM 1677 C CA . THR A 1 211 ? -14.310 -13.644 1.331 1.00 93.56 211 THR A CA 1
ATOM 1678 C C . THR A 1 211 ? -15.467 -14.043 0.414 1.00 93.56 211 THR A C 1
ATOM 1680 O O . THR A 1 211 ? -15.275 -14.766 -0.553 1.00 93.56 211 THR A O 1
ATOM 1683 N N . ASP A 1 212 ? -16.677 -13.577 0.732 1.00 91.38 212 ASP A N 1
ATOM 1684 C CA . ASP A 1 212 ? -17.910 -13.975 0.031 1.00 91.38 212 ASP A CA 1
ATOM 1685 C C . ASP A 1 212 ? -18.039 -13.331 -1.364 1.00 91.38 212 ASP A C 1
ATOM 1687 O O . ASP A 1 212 ? -18.296 -14.001 -2.362 1.00 91.38 212 ASP A O 1
ATOM 1691 N N . GLU A 1 213 ? -17.794 -12.019 -1.458 1.00 92.62 213 GLU A N 1
ATOM 1692 C CA . GLU A 1 213 ? -17.884 -11.263 -2.709 1.00 92.62 213 GLU A CA 1
ATOM 1693 C C . GLU A 1 213 ? -16.580 -10.516 -3.007 1.00 92.62 213 GLU A C 1
ATOM 1695 O O . GLU A 1 213 ? -16.117 -9.693 -2.213 1.00 92.62 213 GLU A O 1
ATOM 1700 N N . VAL A 1 214 ? -16.022 -10.743 -4.203 1.00 92.50 214 VAL A N 1
ATOM 1701 C CA . VAL A 1 214 ? -14.812 -10.062 -4.684 1.00 92.50 214 VAL A CA 1
ATOM 1702 C C . VAL A 1 214 ? -15.100 -9.314 -5.977 1.00 92.50 214 VAL A C 1
ATOM 1704 O O . VAL A 1 214 ? -15.465 -9.899 -6.997 1.00 92.50 214 VAL A O 1
ATOM 1707 N N . ASN A 1 215 ? -14.875 -8.001 -5.954 1.00 91.81 215 ASN A N 1
ATOM 1708 C CA . ASN A 1 215 ? -15.007 -7.141 -7.124 1.00 91.81 215 ASN A CA 1
ATOM 1709 C C . ASN A 1 215 ? -13.654 -6.529 -7.505 1.00 91.81 215 ASN A C 1
ATOM 1711 O O . ASN A 1 215 ? -12.950 -5.976 -6.661 1.00 91.81 215 ASN A O 1
ATOM 1715 N N . VAL A 1 216 ? -13.315 -6.585 -8.794 1.00 90.81 216 VAL A N 1
ATOM 1716 C CA . VAL A 1 216 ? -12.101 -5.975 -9.343 1.00 90.81 216 VAL A CA 1
ATOM 1717 C C . VAL A 1 216 ? -12.489 -4.776 -10.193 1.00 90.81 216 VAL A C 1
ATOM 1719 O O . VAL A 1 216 ? -13.040 -4.917 -11.284 1.00 90.81 216 VAL A O 1
ATOM 1722 N N . GLN A 1 217 ? -12.146 -3.587 -9.709 1.00 88.81 217 GLN A N 1
ATOM 1723 C CA . GLN A 1 217 ? -12.333 -2.341 -10.441 1.00 88.81 217 GLN A CA 1
ATOM 1724 C C . GLN A 1 217 ? -11.021 -1.917 -11.095 1.00 88.81 217 GLN A C 1
ATOM 1726 O O . GLN A 1 217 ? -9.968 -1.883 -10.460 1.00 88.81 217 GLN A O 1
ATOM 1731 N N . ARG A 1 218 ? -11.088 -1.603 -12.389 1.00 87.56 218 ARG A N 1
ATOM 1732 C CA . ARG A 1 218 ? -9.936 -1.170 -13.181 1.00 87.56 218 ARG A CA 1
ATOM 1733 C C . ARG A 1 218 ? -10.159 0.265 -13.609 1.00 87.56 218 ARG A C 1
ATOM 1735 O O . ARG A 1 218 ? -11.034 0.540 -14.425 1.00 87.56 218 ARG A O 1
ATOM 1742 N N . GLU A 1 219 ? -9.327 1.156 -13.097 1.00 83.31 219 GLU A N 1
ATOM 1743 C CA . GLU A 1 219 ? -9.359 2.565 -13.457 1.00 83.31 219 GLU A CA 1
ATOM 1744 C C . GLU A 1 219 ? -8.035 3.020 -14.059 1.00 83.31 219 GLU A C 1
ATOM 1746 O O . GLU A 1 219 ? -6.969 2.462 -13.797 1.00 83.31 219 GLU A O 1
ATOM 1751 N N . ILE A 1 220 ? -8.119 4.037 -14.913 1.00 81.44 220 ILE A N 1
ATOM 1752 C CA . ILE A 1 220 ? -6.942 4.669 -15.499 1.00 81.44 220 ILE A CA 1
ATOM 1753 C C . ILE A 1 220 ? -6.337 5.582 -14.435 1.00 81.44 220 ILE A C 1
ATOM 1755 O O . ILE A 1 220 ? -7.057 6.341 -13.779 1.00 81.44 220 ILE A O 1
ATOM 1759 N N . LEU A 1 221 ? -5.013 5.522 -14.275 1.00 76.94 221 LEU A N 1
ATOM 1760 C CA . LEU A 1 221 ? -4.306 6.467 -13.423 1.00 76.94 221 LEU A CA 1
ATOM 1761 C C . LEU A 1 221 ? -4.440 7.872 -14.026 1.00 76.94 221 LEU A C 1
ATOM 1763 O O . LEU A 1 221 ? -3.748 8.237 -14.968 1.00 76.94 221 LEU A O 1
ATOM 1767 N N . ASP A 1 222 ? -5.364 8.643 -13.475 1.00 65.88 222 ASP A N 1
ATOM 1768 C CA . ASP A 1 222 ? -5.638 10.021 -13.863 1.00 65.88 222 ASP A CA 1
ATOM 1769 C C . ASP A 1 222 ? -4.762 10.961 -13.021 1.00 65.88 222 ASP A C 1
ATOM 1771 O O . ASP A 1 222 ? -4.881 10.956 -11.790 1.00 65.88 222 ASP A O 1
ATOM 1775 N N . GLY A 1 223 ? -3.849 11.729 -13.628 1.00 67.31 223 GLY A N 1
ATOM 1776 C CA . GLY A 1 223 ? -3.095 12.751 -12.892 1.00 67.31 223 GLY A CA 1
ATOM 1777 C C . GLY A 1 223 ? -1.662 13.055 -13.346 1.00 67.31 223 GLY A C 1
ATOM 1778 O O . GLY A 1 223 ? -1.313 12.944 -14.514 1.00 67.31 223 GLY A O 1
ATOM 1779 N N . MET A 1 224 ? -0.856 13.506 -12.368 1.00 62.22 224 MET A N 1
ATOM 1780 C CA . MET A 1 224 ? 0.427 14.227 -12.513 1.00 62.22 224 MET A CA 1
ATOM 1781 C C . MET A 1 224 ? 1.603 13.429 -13.098 1.00 62.22 224 MET A C 1
ATOM 1783 O O . MET A 1 224 ? 2.656 14.014 -13.339 1.00 62.22 224 MET A O 1
ATOM 1787 N N . PHE A 1 225 ? 1.467 12.113 -13.268 1.00 73.06 225 PHE A N 1
ATOM 1788 C CA . PHE A 1 225 ? 2.563 11.245 -13.692 1.00 73.06 225 PHE A CA 1
ATOM 1789 C C . PHE A 1 225 ? 2.238 10.608 -15.036 1.00 73.06 225 PHE A C 1
ATOM 1791 O O . PHE A 1 225 ? 1.260 9.876 -15.162 1.00 73.06 225 PHE A O 1
ATOM 1798 N N . THR A 1 226 ? 3.092 10.855 -16.023 1.00 79.50 226 THR A N 1
ATOM 1799 C CA . THR A 1 226 ? 3.138 10.097 -17.271 1.00 79.50 226 THR A CA 1
ATOM 1800 C C . THR A 1 226 ? 4.272 9.088 -17.165 1.00 79.50 226 THR A C 1
ATOM 1802 O O . THR A 1 226 ? 5.424 9.457 -16.932 1.00 79.50 226 THR A O 1
ATOM 1805 N N . PHE A 1 227 ? 3.948 7.802 -17.282 1.00 79.19 227 PHE A N 1
ATOM 1806 C CA . PHE A 1 227 ? 4.967 6.760 -17.271 1.00 79.19 227 PHE A CA 1
ATOM 1807 C C . PHE A 1 227 ? 5.629 6.635 -18.638 1.00 79.19 227 PHE A C 1
ATOM 1809 O O . PHE A 1 227 ? 5.035 6.957 -19.663 1.00 79.19 227 PHE A O 1
ATOM 1816 N N . TYR A 1 228 ? 6.864 6.142 -18.643 1.00 79.19 228 TYR A N 1
ATOM 1817 C CA . TYR A 1 228 ? 7.505 5.703 -19.872 1.00 79.19 228 TYR A CA 1
ATOM 1818 C C . TYR A 1 228 ? 6.852 4.403 -20.349 1.00 79.19 228 TYR A C 1
ATOM 1820 O O . TYR A 1 228 ? 6.727 3.456 -19.572 1.00 79.19 228 TYR A O 1
ATOM 1828 N N . ASP A 1 229 ? 6.482 4.350 -21.626 1.00 68.19 229 ASP A N 1
ATOM 1829 C CA . ASP A 1 229 ? 5.814 3.182 -22.215 1.00 68.19 229 ASP A CA 1
ATOM 1830 C C . ASP A 1 229 ? 6.774 2.007 -22.475 1.00 68.19 229 ASP A C 1
ATOM 1832 O O . ASP A 1 229 ? 6.356 0.851 -22.537 1.00 68.19 229 ASP A O 1
ATOM 1836 N N . SER A 1 230 ? 8.077 2.270 -22.634 1.00 70.19 230 SER A N 1
ATOM 1837 C CA . SER A 1 230 ? 9.071 1.242 -22.964 1.00 70.19 230 SER A CA 1
ATOM 1838 C C . SER A 1 230 ? 9.806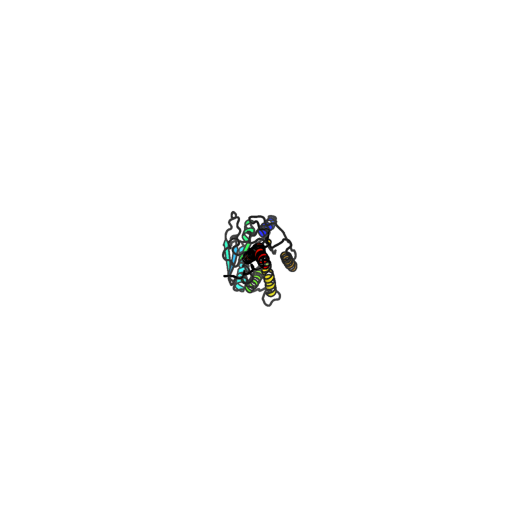 0.729 -21.723 1.00 70.19 230 SER A C 1
ATOM 1840 O O . SER A 1 230 ? 10.665 1.419 -21.175 1.00 70.19 230 SER A O 1
ATOM 1842 N N . THR A 1 231 ? 9.533 -0.515 -21.327 1.00 75.69 231 THR A N 1
ATOM 1843 C CA . THR A 1 231 ? 10.251 -1.227 -20.250 1.00 75.69 231 THR A CA 1
ATOM 1844 C C . THR A 1 231 ? 11.445 -2.049 -20.746 1.00 75.69 231 THR A C 1
ATOM 1846 O O . THR A 1 231 ? 12.262 -2.501 -19.947 1.00 75.69 231 THR A O 1
ATOM 1849 N N . SER A 1 232 ? 11.575 -2.236 -22.063 1.00 80.69 232 SER A N 1
ATOM 1850 C CA . SER A 1 232 ? 12.673 -2.969 -22.695 1.00 80.69 232 SER A CA 1
ATOM 1851 C C . SER A 1 232 ? 13.362 -2.099 -23.740 1.00 80.69 232 SER A C 1
ATOM 1853 O O . SER A 1 232 ? 12.706 -1.485 -24.582 1.00 80.69 232 SER A O 1
ATOM 1855 N N . ALA A 1 233 ? 14.692 -2.068 -23.695 1.00 86.19 233 ALA A N 1
ATOM 1856 C CA . ALA A 1 233 ? 15.529 -1.401 -24.680 1.00 86.19 233 ALA A CA 1
ATOM 1857 C C . ALA A 1 233 ? 16.592 -2.376 -25.198 1.00 86.19 233 ALA A C 1
ATOM 1859 O O . ALA A 1 233 ? 17.179 -3.144 -24.435 1.00 86.19 233 ALA A O 1
ATOM 1860 N N . LYS A 1 234 ? 16.853 -2.347 -26.508 1.00 91.06 234 LYS A N 1
ATOM 1861 C CA . LYS A 1 234 ? 17.928 -3.136 -27.121 1.00 91.06 234 LYS A CA 1
ATOM 1862 C C . LYS A 1 234 ? 19.246 -2.378 -26.978 1.00 91.06 234 LYS A C 1
ATOM 1864 O O . LYS A 1 234 ? 19.433 -1.347 -27.621 1.00 91.06 234 LYS A O 1
ATOM 1869 N N . LEU A 1 235 ? 20.157 -2.893 -26.153 1.00 92.62 235 LEU A N 1
ATOM 1870 C CA . LEU A 1 235 ? 21.521 -2.378 -26.055 1.00 92.62 235 LEU A CA 1
ATOM 1871 C C . LEU A 1 235 ? 22.371 -2.988 -27.176 1.00 92.62 235 LEU A C 1
ATOM 1873 O O . LEU A 1 235 ? 22.775 -4.146 -27.101 1.00 92.62 235 LEU A O 1
ATOM 1877 N N . ASN A 1 236 ? 22.642 -2.204 -28.216 1.00 92.31 236 ASN A N 1
ATOM 1878 C CA . ASN A 1 236 ? 23.570 -2.608 -29.267 1.00 92.31 236 ASN A CA 1
ATOM 1879 C C . ASN A 1 236 ? 24.995 -2.243 -28.839 1.00 92.31 236 ASN A C 1
ATOM 1881 O O . ASN A 1 236 ? 25.346 -1.064 -28.793 1.00 92.31 236 ASN A O 1
ATOM 1885 N N . ILE A 1 237 ? 25.806 -3.249 -28.517 1.00 91.38 237 ILE A N 1
ATOM 1886 C CA . ILE A 1 237 ? 27.219 -3.065 -28.181 1.00 91.38 237 ILE A CA 1
ATOM 1887 C C . ILE A 1 237 ? 28.028 -3.286 -29.454 1.00 91.38 237 ILE A C 1
ATOM 1889 O O . ILE A 1 237 ? 28.136 -4.410 -29.943 1.00 91.38 237 ILE A O 1
ATOM 1893 N N . TYR A 1 238 ? 28.594 -2.210 -29.991 1.00 87.19 238 TYR A N 1
ATOM 1894 C CA . TYR A 1 238 ? 29.503 -2.279 -31.127 1.00 87.19 238 TYR A CA 1
ATOM 1895 C C . TYR A 1 238 ? 30.942 -2.212 -30.631 1.00 87.19 238 TYR A C 1
ATOM 1897 O O . TYR A 1 238 ? 31.310 -1.314 -29.873 1.00 87.19 238 TYR A O 1
ATOM 1905 N N . GLN A 1 239 ? 31.771 -3.145 -31.087 1.00 82.31 239 GLN A N 1
ATOM 1906 C CA . GLN A 1 239 ? 33.212 -3.023 -30.934 1.00 82.31 239 GLN A CA 1
ATOM 1907 C C . GLN A 1 239 ? 33.706 -1.984 -31.947 1.00 82.31 239 GLN A C 1
ATOM 1909 O O . GLN A 1 239 ? 33.535 -2.156 -33.153 1.00 82.31 239 GLN A O 1
ATOM 1914 N N . VAL A 1 240 ? 34.278 -0.883 -31.456 1.00 79.94 240 VAL A N 1
ATOM 1915 C CA . VAL A 1 240 ? 34.872 0.152 -32.317 1.00 79.94 240 VAL A CA 1
ATOM 1916 C C . VAL A 1 240 ? 36.066 -0.441 -33.072 1.00 79.94 240 VAL A C 1
ATOM 1918 O O . VAL A 1 240 ? 36.686 -1.394 -32.593 1.00 79.94 240 VAL A O 1
ATOM 1921 N N . ALA A 1 241 ? 36.350 0.107 -34.261 1.00 71.12 241 ALA A N 1
ATOM 1922 C CA . ALA A 1 241 ? 37.404 -0.333 -35.171 1.00 71.12 241 ALA A CA 1
ATOM 1923 C C . ALA A 1 241 ? 38.678 -0.739 -34.416 1.00 71.12 241 ALA A C 1
ATOM 1925 O O . ALA A 1 241 ? 39.325 0.068 -33.748 1.00 71.12 241 ALA A O 1
ATOM 1926 N N . SER A 1 242 ? 39.002 -2.027 -34.499 1.00 77.62 242 SER A N 1
ATOM 1927 C CA . SER A 1 242 ? 40.211 -2.572 -33.898 1.00 77.62 242 SER A CA 1
ATOM 1928 C C . SER A 1 242 ? 41.427 -2.056 -34.662 1.00 77.62 242 SER A C 1
ATOM 1930 O O . SER A 1 242 ? 41.446 -2.114 -35.890 1.00 77.62 242 SER A O 1
ATOM 1932 N N . VAL A 1 243 ? 42.481 -1.656 -33.946 1.00 82.44 243 VAL A N 1
ATOM 1933 C CA . VAL A 1 243 ? 43.797 -1.297 -34.520 1.00 82.44 243 VAL A CA 1
ATOM 1934 C C . VAL A 1 243 ? 44.347 -2.417 -35.422 1.00 82.44 243 VAL A C 1
ATOM 1936 O O . VAL A 1 243 ? 45.122 -2.172 -36.343 1.00 82.44 243 VAL A O 1
ATOM 1939 N N . THR A 1 244 ? 43.900 -3.661 -35.213 1.00 85.06 244 THR A N 1
ATOM 1940 C CA . THR A 1 244 ? 44.232 -4.800 -36.080 1.00 85.06 244 THR A CA 1
ATOM 1941 C C . THR A 1 244 ? 43.748 -4.625 -37.518 1.00 85.06 244 THR A C 1
ATOM 1943 O O . THR A 1 244 ? 44.398 -5.139 -38.421 1.00 85.06 244 THR A O 1
ATOM 1946 N N . PHE A 1 245 ? 42.628 -3.931 -37.747 1.00 85.50 245 PHE A N 1
ATOM 1947 C CA . PHE A 1 245 ? 42.121 -3.667 -39.094 1.00 85.50 245 PHE A CA 1
ATOM 1948 C C . PHE A 1 245 ? 43.067 -2.736 -39.853 1.00 85.50 245 PHE A C 1
ATOM 1950 O O . PHE A 1 245 ? 43.468 -3.062 -40.967 1.00 85.50 245 PHE A O 1
ATOM 1957 N N . ASP A 1 246 ? 43.502 -1.647 -39.217 1.00 87.69 246 ASP A N 1
ATOM 1958 C CA . ASP A 1 246 ? 44.447 -0.700 -39.814 1.00 87.69 246 ASP A CA 1
ATOM 1959 C C . ASP A 1 246 ? 45.814 -1.349 -40.067 1.00 87.69 246 ASP A C 1
ATOM 1961 O O . ASP A 1 246 ? 46.415 -1.142 -41.119 1.00 87.69 246 ASP A O 1
ATOM 1965 N N . LEU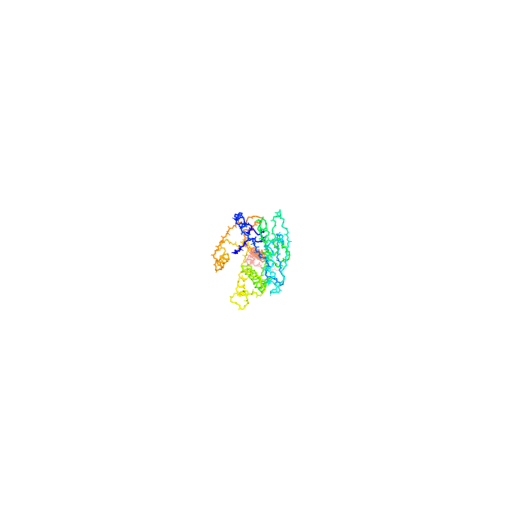 A 1 247 ? 46.289 -2.198 -39.148 1.00 90.00 247 LEU A N 1
ATOM 1966 C CA . LEU A 1 247 ? 47.545 -2.936 -39.319 1.00 90.00 247 LEU A CA 1
ATOM 1967 C C . LEU A 1 247 ? 47.454 -3.966 -40.455 1.00 90.00 247 LEU A C 1
ATOM 1969 O O . LEU A 1 247 ? 48.389 -4.097 -41.245 1.00 90.00 247 LEU A O 1
ATOM 1973 N N . LEU A 1 248 ? 46.323 -4.668 -40.577 1.00 91.50 248 LEU A N 1
ATOM 1974 C CA . LEU A 1 248 ? 46.079 -5.596 -41.681 1.00 91.50 248 LEU A CA 1
ATOM 1975 C C . LEU A 1 248 ? 45.999 -4.844 -43.014 1.00 91.50 248 LEU A C 1
ATOM 1977 O O . LEU A 1 248 ? 46.618 -5.267 -43.988 1.00 91.50 248 LEU A O 1
ATOM 1981 N N . LEU A 1 249 ? 45.304 -3.707 -43.053 1.00 92.19 249 LEU A N 1
ATOM 1982 C CA . LEU A 1 249 ? 45.212 -2.859 -44.238 1.00 92.19 249 LEU A CA 1
ATOM 1983 C C . LEU A 1 249 ? 46.591 -2.321 -44.651 1.00 92.19 249 LEU A C 1
ATOM 1985 O O . LEU A 1 249 ? 46.940 -2.378 -45.831 1.00 92.19 249 LEU A O 1
ATOM 1989 N N . LEU A 1 250 ? 47.410 -1.888 -43.686 1.00 94.31 250 LEU A N 1
ATOM 1990 C CA . LEU A 1 250 ? 48.798 -1.482 -43.911 1.00 94.31 250 LEU A CA 1
ATOM 1991 C C . LEU A 1 250 ? 49.638 -2.633 -44.481 1.00 94.31 250 LEU A C 1
ATOM 1993 O O . LEU A 1 250 ? 50.393 -2.425 -45.429 1.00 94.31 250 LEU A O 1
ATOM 1997 N N . LEU A 1 251 ? 49.494 -3.848 -43.944 1.00 95.25 251 LEU A N 1
ATOM 1998 C CA . LEU A 1 251 ? 50.201 -5.037 -44.427 1.00 95.25 251 LEU A CA 1
ATOM 1999 C C . LEU A 1 251 ? 49.799 -5.383 -45.866 1.00 95.25 251 LEU A C 1
ATOM 2001 O O . LEU A 1 251 ? 50.663 -5.642 -46.707 1.00 95.25 251 LEU A O 1
ATOM 2005 N N . VAL A 1 252 ? 48.501 -5.361 -46.175 1.00 96.38 252 VAL A N 1
ATOM 2006 C CA . VAL A 1 252 ? 47.987 -5.653 -47.521 1.00 96.38 252 VAL A CA 1
ATOM 2007 C C . VAL A 1 252 ? 48.481 -4.611 -48.527 1.00 96.38 252 VAL A C 1
ATOM 2009 O O . VAL A 1 252 ? 49.027 -4.978 -49.565 1.00 96.38 252 VAL A O 1
ATOM 2012 N N . LEU A 1 253 ? 48.377 -3.318 -48.210 1.00 95.75 253 LEU A N 1
ATOM 2013 C CA . LEU A 1 253 ? 48.858 -2.245 -49.088 1.00 95.75 253 LEU A CA 1
ATOM 2014 C C . LEU A 1 253 ? 50.382 -2.277 -49.256 1.00 95.75 253 LEU A C 1
ATOM 2016 O O . LEU A 1 253 ? 50.888 -2.130 -50.369 1.00 95.75 253 LEU A O 1
ATOM 2020 N N . GLY A 1 254 ? 51.118 -2.510 -48.168 1.00 96.25 254 GLY A N 1
ATOM 2021 C CA . GLY A 1 254 ? 52.574 -2.613 -48.188 1.00 96.25 254 GLY A CA 1
ATOM 2022 C C . GLY A 1 254 ? 53.060 -3.791 -49.033 1.00 96.25 254 GLY A C 1
ATOM 2023 O O . GLY A 1 254 ? 53.921 -3.616 -49.894 1.00 96.25 254 GLY A O 1
ATOM 2024 N N . SER A 1 255 ? 52.472 -4.978 -48.850 1.00 96.12 255 SER A N 1
ATOM 2025 C CA . SER A 1 255 ? 52.820 -6.161 -49.650 1.00 96.12 255 SER A CA 1
ATOM 2026 C C . SER A 1 255 ? 52.509 -5.970 -51.138 1.00 96.12 255 SER A C 1
ATOM 2028 O O . SER A 1 255 ? 53.343 -6.310 -51.977 1.00 96.12 255 SER A O 1
ATOM 2030 N N . TYR A 1 256 ? 51.376 -5.347 -51.478 1.00 96.62 256 TYR A N 1
ATOM 2031 C CA . TYR A 1 256 ? 51.022 -5.021 -52.861 1.00 96.62 256 TYR A CA 1
ATOM 2032 C C . TYR A 1 256 ? 52.068 -4.122 -53.538 1.00 96.62 256 TYR A C 1
ATOM 2034 O O . TYR A 1 256 ? 52.529 -4.428 -54.639 1.00 96.62 256 TYR A O 1
ATOM 2042 N N . LEU A 1 257 ? 52.494 -3.044 -52.869 1.00 95.19 257 LEU A N 1
ATOM 2043 C CA . LEU A 1 257 ? 53.508 -2.130 -53.404 1.00 95.19 257 LEU A CA 1
ATOM 2044 C C . LEU A 1 257 ? 54.869 -2.814 -53.582 1.00 95.19 257 LEU A C 1
ATOM 2046 O O . LEU A 1 257 ? 55.539 -2.576 -54.587 1.00 95.19 257 LEU A O 1
ATOM 2050 N N . ILE A 1 258 ? 55.262 -3.694 -52.653 1.00 94.12 258 ILE A N 1
ATOM 2051 C CA . ILE A 1 258 ? 56.508 -4.472 -52.753 1.00 94.12 258 ILE A CA 1
ATOM 2052 C C . ILE A 1 258 ? 56.471 -5.406 -53.967 1.00 94.12 258 ILE A C 1
ATOM 2054 O O . ILE A 1 258 ? 57.440 -5.461 -54.728 1.00 94.12 258 ILE A O 1
ATOM 2058 N N . VAL A 1 259 ? 55.366 -6.128 -54.174 1.00 94.12 259 VAL A N 1
ATOM 2059 C CA . VAL A 1 259 ? 55.198 -7.024 -55.330 1.00 94.12 259 VAL A CA 1
ATOM 2060 C C . VAL A 1 259 ? 55.221 -6.233 -56.635 1.00 94.12 259 VAL A C 1
ATOM 2062 O O . VAL A 1 259 ? 55.934 -6.612 -57.562 1.00 94.12 259 VAL A O 1
ATOM 2065 N N . LEU A 1 260 ? 54.506 -5.108 -56.700 1.00 93.31 260 LEU A N 1
ATOM 2066 C CA . LEU A 1 260 ? 54.468 -4.244 -57.879 1.00 93.31 260 LEU A CA 1
ATOM 2067 C C . LEU A 1 260 ? 55.849 -3.662 -58.214 1.00 93.31 260 LEU A C 1
ATOM 2069 O O . LEU A 1 260 ? 56.264 -3.680 -59.373 1.00 93.31 260 LEU A O 1
ATOM 2073 N N . PHE A 1 261 ? 56.589 -3.200 -57.204 1.00 90.56 261 PHE A N 1
ATOM 2074 C CA . PHE A 1 261 ? 57.960 -2.724 -57.376 1.00 90.56 261 PHE A CA 1
ATOM 2075 C C . PHE A 1 261 ? 58.885 -3.843 -57.862 1.00 90.56 261 PHE A C 1
ATOM 2077 O O . PHE A 1 261 ? 59.633 -3.653 -58.817 1.00 90.56 261 PHE A O 1
ATOM 2084 N N . SER A 1 262 ? 58.800 -5.026 -57.251 1.00 87.44 262 SER A N 1
ATOM 2085 C CA . SER A 1 262 ? 59.617 -6.184 -57.630 1.00 87.44 262 SER A CA 1
ATOM 2086 C C . SER A 1 262 ? 59.334 -6.613 -59.069 1.00 87.44 262 SER A C 1
ATOM 2088 O O . SER A 1 262 ? 60.265 -6.846 -59.834 1.00 87.44 262 SER A O 1
ATOM 2090 N N . PHE A 1 263 ? 58.061 -6.639 -59.472 1.00 89.31 263 PHE A N 1
ATOM 2091 C CA . PHE A 1 263 ? 57.654 -6.911 -60.847 1.00 89.31 263 PHE A CA 1
ATOM 2092 C C . PHE A 1 263 ? 58.238 -5.884 -61.826 1.00 89.31 263 PHE A C 1
ATOM 2094 O O . PHE A 1 263 ? 58.862 -6.280 -62.805 1.00 89.31 263 PHE A O 1
ATOM 2101 N N . LEU A 1 264 ? 58.117 -4.582 -61.541 1.00 86.38 264 LEU A N 1
ATOM 2102 C CA . LEU A 1 264 ? 58.679 -3.512 -62.379 1.00 86.38 264 LEU A CA 1
ATOM 2103 C C . LEU A 1 264 ? 60.210 -3.561 -62.476 1.00 86.38 264 LEU A C 1
ATOM 2105 O O . LEU A 1 264 ? 60.777 -3.304 -63.537 1.00 86.38 264 LEU A O 1
ATOM 2109 N N . VAL A 1 265 ? 60.904 -3.886 -61.385 1.00 83.00 265 VAL A N 1
ATOM 2110 C CA . VAL A 1 265 ? 62.367 -4.016 -61.388 1.00 83.00 265 VAL A CA 1
ATOM 2111 C C . VAL A 1 265 ? 62.803 -5.251 -62.173 1.00 83.00 265 VAL A C 1
ATOM 2113 O O . VAL A 1 265 ? 63.757 -5.168 -62.939 1.00 83.00 265 VAL A O 1
ATOM 2116 N N . ILE A 1 266 ? 62.104 -6.379 -62.044 1.00 79.88 266 ILE A N 1
ATOM 2117 C CA . ILE A 1 266 ? 62.397 -7.590 -62.823 1.00 79.88 266 ILE A CA 1
ATOM 2118 C C . ILE A 1 266 ? 62.124 -7.356 -64.315 1.00 79.88 266 ILE A C 1
ATOM 2120 O O . ILE A 1 266 ? 62.927 -7.765 -65.147 1.00 79.88 266 ILE A O 1
ATOM 2124 N N . THR A 1 267 ? 61.046 -6.664 -64.684 1.00 77.06 267 THR A N 1
ATOM 2125 C CA . THR A 1 267 ? 60.753 -6.382 -66.099 1.00 77.06 267 THR A CA 1
ATOM 2126 C C . THR A 1 267 ? 61.691 -5.352 -66.722 1.00 77.06 267 THR A C 1
ATOM 2128 O O . THR A 1 267 ? 61.885 -5.386 -67.930 1.00 77.06 267 THR A O 1
ATOM 2131 N N . THR A 1 268 ? 62.288 -4.452 -65.937 1.00 76.50 268 THR A N 1
ATOM 2132 C CA . THR A 1 268 ? 63.242 -3.452 -66.449 1.00 76.50 268 THR A CA 1
ATOM 2133 C C . THR A 1 268 ? 64.688 -3.943 -66.382 1.00 76.50 268 THR A C 1
ATOM 2135 O O . THR A 1 268 ? 65.356 -3.996 -67.405 1.00 76.50 268 THR A O 1
ATOM 2138 N N . ARG A 1 269 ? 65.170 -4.377 -65.211 1.00 65.56 269 ARG A N 1
ATOM 2139 C CA . ARG A 1 269 ? 66.550 -4.863 -65.020 1.00 65.56 269 ARG A CA 1
ATOM 2140 C C . ARG A 1 269 ? 66.738 -6.334 -65.362 1.00 65.56 269 ARG A C 1
ATOM 2142 O O . ARG A 1 269 ? 67.781 -6.700 -65.882 1.00 65.56 269 ARG A O 1
ATOM 2149 N N . GLY A 1 270 ? 65.751 -7.184 -65.088 1.00 60.72 270 GLY A N 1
ATOM 2150 C CA . GLY A 1 270 ? 65.829 -8.604 -65.443 1.00 60.72 270 GLY A CA 1
ATOM 2151 C C . GLY A 1 270 ? 65.812 -8.825 -66.954 1.00 60.72 270 GLY A C 1
ATOM 2152 O O . GLY A 1 270 ? 66.390 -9.794 -67.424 1.00 60.72 270 GLY A O 1
ATOM 2153 N N . LEU A 1 271 ? 65.221 -7.903 -67.718 1.00 60.66 271 LEU A N 1
ATOM 2154 C CA . LEU A 1 271 ? 65.260 -7.889 -69.182 1.00 60.66 271 LEU A CA 1
ATOM 2155 C C . LEU A 1 271 ? 66.652 -7.469 -69.688 1.00 60.66 271 LEU A C 1
ATOM 2157 O O . LEU A 1 271 ? 67.185 -8.116 -70.587 1.00 60.66 271 LEU A O 1
ATOM 2161 N N . ASP A 1 272 ? 67.290 -6.488 -69.040 1.00 62.97 272 ASP A N 1
ATOM 2162 C CA . ASP A 1 272 ? 68.689 -6.119 -69.298 1.00 62.97 272 ASP A CA 1
ATOM 2163 C C . ASP A 1 272 ? 69.676 -7.248 -68.935 1.00 62.97 272 ASP A C 1
ATOM 2165 O O . ASP A 1 272 ? 70.604 -7.515 -69.702 1.00 62.97 272 ASP A O 1
ATOM 2169 N N . ASP A 1 273 ? 69.455 -7.970 -67.829 1.00 61.81 273 ASP A N 1
ATOM 2170 C CA . ASP A 1 273 ? 70.273 -9.126 -67.426 1.00 61.81 273 ASP A CA 1
ATOM 2171 C C . ASP A 1 273 ? 70.024 -10.377 -68.292 1.00 61.81 273 ASP A C 1
ATOM 2173 O O . ASP A 1 273 ? 70.953 -11.134 -68.571 1.00 61.81 273 ASP A O 1
ATOM 2177 N N . LEU A 1 274 ? 68.808 -10.583 -68.810 1.00 60.66 274 LEU A N 1
ATOM 2178 C CA . LEU A 1 274 ? 68.535 -11.623 -69.814 1.00 60.66 274 LEU A CA 1
ATOM 2179 C C . LEU A 1 274 ? 69.226 -11.297 -71.143 1.00 60.66 274 LEU A C 1
ATOM 2181 O O . LEU A 1 274 ? 69.823 -12.173 -71.768 1.00 60.66 274 LEU A O 1
ATOM 2185 N N . ILE A 1 275 ? 69.195 -10.030 -71.562 1.00 62.72 275 ILE A N 1
ATOM 2186 C CA . ILE A 1 275 ? 69.897 -9.558 -72.762 1.00 62.72 275 ILE A CA 1
ATOM 2187 C C . ILE A 1 275 ? 71.422 -9.639 -72.575 1.00 62.72 275 ILE A C 1
ATOM 2189 O O . ILE A 1 275 ? 72.138 -9.951 -73.532 1.00 62.72 275 ILE A O 1
ATOM 2193 N N . SER A 1 276 ? 71.940 -9.404 -71.364 1.00 61.88 276 SER A N 1
ATOM 2194 C CA . SER A 1 276 ? 73.372 -9.516 -71.059 1.00 61.88 276 SER A CA 1
ATOM 2195 C C . SER A 1 276 ? 73.860 -10.973 -71.055 1.00 61.88 276 SER A C 1
ATOM 2197 O O . SER A 1 276 ? 74.958 -11.235 -71.543 1.00 61.88 276 SER A O 1
ATOM 2199 N N . LEU A 1 277 ? 73.018 -11.932 -70.647 1.00 61.88 277 LEU A N 1
ATOM 2200 C CA . LEU A 1 277 ? 73.286 -13.376 -70.735 1.00 61.88 277 LEU A CA 1
ATOM 2201 C C . LEU A 1 277 ? 73.375 -13.891 -72.184 1.00 61.88 277 LEU A C 1
ATOM 2203 O O . LEU A 1 277 ? 74.132 -14.820 -72.469 1.00 61.88 277 LEU A O 1
ATOM 2207 N N . PHE A 1 278 ? 72.640 -13.272 -73.116 1.00 63.00 278 PHE A N 1
ATOM 2208 C CA . PHE A 1 278 ? 72.706 -13.581 -74.552 1.00 63.00 278 PHE A CA 1
ATOM 2209 C C . PHE A 1 278 ? 73.752 -12.751 -75.323 1.00 63.00 278 PHE A C 1
ATOM 2211 O O . PHE A 1 278 ? 74.038 -13.049 -76.489 1.00 63.00 278 PHE A O 1
ATOM 2218 N N . ARG A 1 279 ? 74.391 -11.749 -74.699 1.00 60.38 279 ARG A N 1
ATOM 2219 C CA . ARG A 1 279 ? 75.543 -11.044 -75.283 1.00 60.38 279 ARG A CA 1
ATOM 2220 C C . ARG A 1 279 ? 76.825 -11.841 -75.039 1.00 60.38 279 ARG A C 1
ATOM 2222 O O . ARG A 1 279 ? 77.365 -11.877 -73.940 1.00 60.38 279 ARG A O 1
ATOM 2229 N N . ARG A 1 280 ? 77.355 -12.452 -76.107 1.00 56.69 280 ARG A N 1
ATOM 2230 C CA . ARG A 1 280 ? 78.680 -13.099 -76.101 1.00 56.69 280 ARG A CA 1
ATOM 2231 C C . ARG A 1 280 ? 79.757 -12.119 -75.600 1.00 56.69 280 ARG A C 1
ATOM 2233 O O . ARG A 1 280 ? 79.759 -10.970 -76.049 1.00 56.69 280 ARG A O 1
ATOM 2240 N N . PRO A 1 281 ? 80.707 -12.554 -74.750 1.00 58.22 281 PRO A N 1
ATOM 2241 C CA . PRO A 1 281 ? 81.819 -11.699 -74.354 1.00 58.22 281 PRO A CA 1
ATOM 2242 C C . PRO A 1 281 ? 82.640 -11.314 -75.598 1.00 58.22 281 PRO A C 1
ATOM 2244 O O . PRO A 1 281 ? 82.845 -12.160 -76.479 1.00 58.22 281 PRO A O 1
ATOM 2247 N N . PRO A 1 282 ? 83.105 -10.056 -75.713 1.00 54.53 282 PRO A N 1
ATOM 2248 C CA . PRO A 1 282 ? 83.874 -9.626 -76.871 1.00 54.53 282 PRO A CA 1
ATOM 2249 C C . PRO A 1 282 ? 85.162 -10.447 -76.976 1.00 54.53 282 PRO A C 1
ATOM 2251 O O . PRO A 1 282 ? 85.889 -10.640 -76.000 1.00 54.53 282 PRO A O 1
ATOM 2254 N N . SER A 1 283 ? 85.431 -10.949 -78.183 1.00 48.91 283 SER A N 1
ATOM 2255 C CA . SER A 1 283 ? 86.604 -11.761 -78.491 1.00 48.91 283 SER A CA 1
ATOM 2256 C C . SER A 1 283 ? 87.881 -11.023 -78.091 1.00 48.91 283 SER A C 1
ATOM 2258 O O . SER A 1 283 ? 88.185 -9.954 -78.629 1.00 48.91 283 SER A O 1
ATOM 2260 N N . ARG A 1 284 ? 88.648 -11.622 -77.179 1.00 52.28 284 ARG A N 1
ATOM 2261 C CA . ARG A 1 284 ? 90.010 -11.213 -76.837 1.00 52.28 284 ARG A CA 1
ATOM 2262 C C . ARG A 1 284 ? 90.865 -11.282 -78.106 1.00 52.28 284 ARG A C 1
ATOM 2264 O O . ARG A 1 284 ? 91.319 -12.359 -78.483 1.00 52.28 284 ARG A O 1
ATOM 2271 N N . LYS A 1 285 ? 91.071 -10.150 -78.787 1.00 48.53 285 LYS A N 1
ATOM 2272 C CA . LYS A 1 285 ? 92.059 -10.074 -79.867 1.00 48.53 285 LYS A CA 1
ATOM 2273 C C . LYS A 1 285 ? 93.449 -10.197 -79.250 1.00 48.53 285 LYS A C 1
ATOM 2275 O O . LYS A 1 285 ? 93.901 -9.346 -78.487 1.00 48.53 285 LYS A O 1
ATOM 2280 N N . VAL A 1 286 ? 94.079 -11.323 -79.555 1.00 45.34 286 VAL A N 1
ATOM 2281 C CA . VAL A 1 286 ? 95.484 -11.616 -79.305 1.00 45.34 286 VAL A CA 1
ATOM 2282 C C . VAL A 1 286 ? 96.338 -10.751 -80.242 1.00 45.34 286 VAL A C 1
ATOM 2284 O O . VAL A 1 286 ? 96.103 -10.739 -81.444 1.00 45.34 286 VAL A O 1
ATOM 2287 N N . LYS A 1 287 ? 97.252 -10.004 -79.605 1.00 43.34 287 LYS A N 1
ATOM 2288 C CA . LYS A 1 287 ? 98.594 -9.495 -79.975 1.00 43.34 287 LYS A CA 1
ATOM 2289 C C . LYS A 1 287 ? 99.072 -9.611 -81.431 1.00 43.34 287 LYS A C 1
ATOM 2291 O O . LYS A 1 287 ? 98.922 -10.676 -82.004 1.00 43.34 287 LYS A O 1
ATOM 2296 N N . THR A 1 288 ? 99.903 -8.646 -81.857 1.00 38.94 288 THR A N 1
ATOM 2297 C CA . THR A 1 288 ? 101.326 -8.915 -82.197 1.00 38.94 288 THR A CA 1
ATOM 2298 C C . THR A 1 288 ? 102.156 -7.641 -82.411 1.00 38.94 288 THR A C 1
ATOM 2300 O O . THR A 1 288 ? 101.684 -6.738 -83.092 1.00 38.94 288 THR A O 1
ATOM 2303 N N . ALA A 1 289 ? 103.394 -7.716 -81.893 1.00 39.59 289 ALA A N 1
ATOM 2304 C CA . ALA A 1 289 ? 104.619 -6.944 -82.164 1.00 39.59 289 ALA A CA 1
ATOM 2305 C C . ALA A 1 289 ? 104.645 -5.459 -81.779 1.00 39.59 289 ALA A C 1
ATOM 2307 O O . ALA A 1 289 ? 104.082 -4.624 -82.515 1.00 39.59 289 ALA A O 1
#

Secondary structure (DSSP, 8-state):
------S-TTTTTHHHHHHHHHS-HHHHHT---EEEEES-SS-SSEEEEEESS-TTSHHHHHHHHHHHHHHHHHT-EEEEEE----TT-S--SSHHHHHHHTT--EEEEES-SSPPPTTSSSS-TT--GGG--HHHHHHHHHHHHHHHHHHHHT---S---TT-TTSTTS--HHHHHHHHHHHHHS--SGGG--TT-HHHHHHHHHHHHH-S----------SS-PPPS--------PPP--HHHHHHHHHHHHHHHHHHHHHHHIIIIIHHHHHHHHSPPPP------

Mean predicted aligned error: 10.36 Å

Foldseek 3Di:
DDDDDAADVLVQSLRLLVVLVPDDLVVLVVQQEEEAEDALFADDAEKEKEFQDDCVDPVNVLLCCLLCLLSVVVNHYYYYDYDHDDLPDPHHQDSQVSSVNSVHGYIYMHPDPDRDDRCRQPDDPPPALVNGDLVSVLVVVQSVVSSVVCVVVVPPDHDDRVQDCPDPNHDDSVVSVVVSVVVRPQRRDPLRDDPPDVVVVVVQVVCVVVDPDGDDDDDDSDDDDDDDNDPDDDDDDDDPDDVVVVVVVVVVVVVVVVVVVVVVCCVPVVVVVVVVVVDDDPDDDDDDD

Organism: Pisum sativum (NCBI:txid3888)

Solvent-accessible surface area (backbone atoms only — not comparable to full-atom values): 17891 Å² total; per-residue (Å²): 141,84,89,81,89,66,56,48,58,82,62,50,24,42,38,50,46,51,56,63,63,74,46,54,69,71,61,49,71,67,43,78,66,46,82,39,82,43,72,56,35,60,45,87,50,54,38,28,39,38,27,52,64,68,74,83,41,66,68,53,44,49,52,50,52,38,44,39,58,46,24,57,76,70,71,35,49,67,44,83,45,79,50,79,76,62,85,86,50,90,75,50,76,51,67,26,52,53,39,43,76,72,72,27,46,31,30,27,44,19,42,59,91,62,78,68,61,89,57,68,89,54,90,51,94,79,71,47,64,89,72,48,38,68,69,31,36,53,50,44,53,49,49,52,50,49,22,49,48,37,59,74,69,66,58,88,72,84,89,81,68,82,53,34,84,92,44,97,63,26,83,57,63,67,62,54,48,53,50,51,57,50,60,57,71,51,68,78,52,72,88,66,48,56,98,84,34,68,66,60,52,50,54,50,50,56,46,49,77,77,43,94,80,79,85,88,86,88,79,80,89,81,72,97,70,85,78,72,89,73,92,74,80,87,83,83,82,75,84,72,88,54,70,64,57,58,52,49,50,49,50,54,54,52,51,51,52,52,52,53,51,51,51,53,46,43,65,57,52,46,47,52,52,52,52,50,73,71,50,75,79,81,80,82,80,76,83,84,134

Sequence (289 aa):
MLFGLTSGGPYNYNGTRKWLQSFDQRLRESIDYAICLDSIGSWENELWIHVSKPPENAFIKQILEDFSSVAEELGVQVNLKHKKINISNSRVAWEHEQFSRLRVTAATLSELSTAPELLESTGGLLDGRQFVNEAAIVRSVKLIAESLAKHIYGHQGKNVQIFADNSNLAVNPSYVRSWLDVLSRTPRVAPFLSKDDPFITALKKELEDHTDEVNVQREILDGMFTFYDSTSAKLNIYQVASVTFDLLLLLVLGSYLIVLFSFLVITTRGLDDLISLFRRPPSRKVKTA